Protein AF-A0A6A9S9Q8-F1 (afdb_monomer_lite)

pLDDT: mean 92.55, std 11.89, range [24.5, 98.38]

Structure (mmCIF, N/CA/C/O backbone):
data_AF-A0A6A9S9Q8-F1
#
_entry.id   AF-A0A6A9S9Q8-F1
#
loop_
_atom_site.group_PDB
_atom_site.id
_atom_site.type_symbol
_atom_site.label_atom_id
_atom_site.label_alt_id
_atom_site.label_comp_id
_atom_site.label_asym_id
_atom_site.label_entity_id
_atom_site.label_seq_id
_atom_site.pdbx_PDB_ins_code
_atom_site.Cartn_x
_atom_site.Cartn_y
_atom_site.Cartn_z
_atom_site.occupancy
_atom_site.B_iso_or_equiv
_atom_site.auth_seq_id
_atom_site.auth_comp_id
_atom_site.auth_asym_id
_atom_site.auth_atom_id
_atom_site.pdbx_PDB_model_num
ATOM 1 N N . MET A 1 1 ? 3.268 4.134 -18.776 1.00 86.88 1 MET A N 1
ATOM 2 C CA . MET A 1 1 ? 4.525 4.201 -19.565 1.00 86.88 1 MET A CA 1
ATOM 3 C C . MET A 1 1 ? 4.568 3.066 -20.595 1.00 86.88 1 MET A C 1
ATOM 5 O O . MET A 1 1 ? 3.813 2.110 -20.452 1.00 86.88 1 MET A O 1
ATOM 9 N N . LYS A 1 2 ? 5.384 3.154 -21.661 1.00 87.56 2 LYS A N 1
ATOM 10 C CA . LYS A 1 2 ? 5.613 2.017 -22.590 1.00 87.56 2 LYS A CA 1
ATOM 11 C C . LYS A 1 2 ? 6.768 1.168 -22.059 1.00 87.56 2 LYS A C 1
ATOM 13 O O . LYS A 1 2 ? 7.752 1.762 -21.638 1.00 87.56 2 LYS A O 1
ATOM 18 N N . ILE A 1 3 ? 6.653 -0.164 -22.121 1.00 93.69 3 ILE A N 1
ATOM 19 C CA . ILE A 1 3 ? 7.606 -1.104 -21.508 1.00 93.69 3 ILE A CA 1
ATOM 20 C C . ILE A 1 3 ? 8.021 -2.208 -22.479 1.00 93.69 3 ILE A C 1
ATOM 22 O O . ILE A 1 3 ? 7.200 -2.675 -23.274 1.00 93.69 3 ILE A O 1
ATOM 26 N N . GLU A 1 4 ? 9.281 -2.622 -22.385 1.00 96.44 4 GLU A N 1
ATOM 27 C CA . GLU A 1 4 ? 9.866 -3.770 -23.070 1.00 96.44 4 GLU A CA 1
ATOM 28 C C . GLU A 1 4 ? 10.828 -4.520 -22.131 1.00 96.44 4 GLU A C 1
ATOM 30 O O . GLU A 1 4 ? 11.663 -3.911 -21.465 1.00 96.44 4 GLU A O 1
ATOM 35 N N . ILE A 1 5 ? 10.713 -5.849 -22.067 1.00 96.81 5 ILE A N 1
ATOM 36 C CA . ILE A 1 5 ? 11.628 -6.701 -21.294 1.00 96.81 5 ILE A CA 1
ATOM 37 C C . ILE A 1 5 ? 12.839 -7.016 -22.173 1.00 96.81 5 ILE A C 1
ATOM 39 O O . ILE A 1 5 ? 12.693 -7.577 -23.260 1.00 96.81 5 ILE A O 1
ATOM 43 N N . LEU A 1 6 ? 14.039 -6.670 -21.706 1.00 96.19 6 LEU A N 1
ATOM 44 C CA . LEU A 1 6 ? 15.288 -6.864 -22.451 1.00 96.19 6 LEU A CA 1
ATOM 45 C C . LEU A 1 6 ? 15.910 -8.253 -22.236 1.00 96.19 6 LEU A C 1
ATOM 47 O O . LEU A 1 6 ? 16.736 -8.691 -23.039 1.00 96.19 6 LEU A O 1
ATOM 51 N N . GLY A 1 7 ? 15.523 -8.935 -21.159 1.00 95.50 7 GLY A N 1
ATOM 52 C CA . GLY A 1 7 ? 16.049 -10.229 -20.730 1.00 95.50 7 GLY A CA 1
ATOM 53 C C . GLY A 1 7 ? 16.296 -10.258 -19.223 1.00 95.50 7 GLY A C 1
ATOM 54 O O . GLY A 1 7 ? 16.123 -9.249 -18.543 1.00 95.50 7 GLY A O 1
ATOM 55 N N . HIS A 1 8 ? 16.710 -11.412 -18.713 1.00 97.50 8 HIS A N 1
ATOM 56 C CA . HIS A 1 8 ? 17.050 -11.611 -17.308 1.00 97.50 8 HIS A CA 1
ATOM 57 C C . HIS A 1 8 ? 18.215 -12.601 -17.176 1.00 97.50 8 HIS A C 1
ATOM 59 O O . HIS A 1 8 ? 18.511 -13.351 -18.115 1.00 97.50 8 HIS A O 1
ATOM 65 N N . ASP A 1 9 ? 18.870 -12.599 -16.022 1.00 95.06 9 ASP A N 1
ATOM 66 C CA . ASP A 1 9 ? 19.839 -13.614 -15.608 1.00 95.06 9 ASP A CA 1
ATOM 67 C C . ASP A 1 9 ? 19.491 -14.164 -14.215 1.00 95.06 9 ASP A C 1
ATOM 69 O O . ASP A 1 9 ? 18.332 -14.127 -13.819 1.00 95.06 9 ASP A O 1
ATOM 73 N N . ASP A 1 10 ? 20.452 -14.747 -13.495 1.00 94.19 10 ASP A N 1
ATOM 74 C CA . ASP A 1 10 ? 20.204 -15.310 -12.162 1.00 94.19 10 ASP A CA 1
ATOM 75 C C . ASP A 1 10 ? 20.087 -14.227 -11.068 1.00 94.19 10 ASP A C 1
ATOM 77 O O . ASP A 1 10 ? 19.762 -14.555 -9.929 1.00 94.19 10 ASP A O 1
ATOM 81 N N . GLN A 1 11 ? 20.373 -12.957 -11.375 1.00 93.69 11 GLN A N 1
ATOM 82 C CA . GLN A 1 11 ? 20.421 -11.859 -10.402 1.00 93.69 11 GLN A CA 1
ATOM 83 C C . GLN A 1 11 ? 19.355 -10.792 -10.652 1.00 93.69 11 GLN A C 1
ATOM 85 O O . GLN A 1 11 ? 18.814 -10.256 -9.687 1.00 93.69 11 GLN A O 1
ATOM 90 N N . ALA A 1 12 ? 19.072 -10.472 -11.917 1.00 96.62 12 ALA A N 1
ATOM 91 C CA . ALA A 1 12 ? 18.200 -9.357 -12.256 1.00 96.62 12 ALA A CA 1
ATOM 92 C C . ALA A 1 12 ? 17.476 -9.521 -13.599 1.00 96.62 12 ALA A C 1
ATOM 94 O O . ALA A 1 12 ? 17.870 -10.294 -14.479 1.00 96.62 12 ALA A O 1
ATOM 95 N N . ILE A 1 13 ? 16.447 -8.696 -13.782 1.00 97.94 13 ILE A N 1
ATOM 96 C CA . ILE A 1 13 ? 15.728 -8.486 -15.039 1.00 97.94 13 ILE A CA 1
ATOM 97 C C . ILE A 1 13 ? 15.941 -7.060 -15.551 1.00 97.94 13 ILE A C 1
ATOM 99 O O . ILE A 1 13 ? 15.835 -6.085 -14.809 1.00 97.94 13 ILE A O 1
ATOM 103 N N . GLY A 1 14 ? 16.230 -6.932 -16.847 1.00 98.19 14 GLY A N 1
ATOM 104 C CA . GLY A 1 14 ? 16.361 -5.648 -17.526 1.00 98.19 14 GLY A CA 1
ATOM 105 C C . GLY A 1 14 ? 15.035 -5.190 -18.130 1.00 98.19 14 GLY A C 1
ATOM 106 O O . GLY A 1 14 ? 14.491 -5.850 -19.019 1.00 98.19 14 GLY A O 1
ATOM 107 N N . ILE A 1 15 ? 14.553 -4.027 -17.703 1.00 98.25 15 ILE A N 1
ATOM 108 C CA . ILE A 1 15 ? 13.333 -3.383 -18.192 1.00 98.25 15 ILE A CA 1
ATOM 109 C C . ILE A 1 15 ? 13.697 -2.101 -18.939 1.00 98.25 15 ILE A C 1
ATOM 111 O O . ILE A 1 15 ? 14.319 -1.198 -18.384 1.00 98.25 15 ILE A O 1
ATOM 115 N N . GLU A 1 16 ? 13.287 -1.993 -20.198 1.00 97.94 16 GLU A N 1
ATOM 116 C CA . GLU A 1 16 ? 13.288 -0.733 -20.935 1.00 97.94 16 GLU A CA 1
ATOM 117 C C . GLU A 1 16 ? 11.923 -0.063 -20.814 1.00 97.94 16 GLU A C 1
ATOM 119 O O . GLU A 1 16 ? 10.887 -0.697 -21.027 1.00 97.94 16 GLU A O 1
ATOM 124 N N . LEU A 1 17 ? 11.911 1.234 -20.518 1.00 96.44 17 LEU A N 1
ATOM 125 C CA . LEU A 1 17 ? 10.680 2.010 -20.497 1.00 96.44 17 LEU A CA 1
ATOM 126 C C . LEU A 1 17 ? 10.904 3.479 -20.868 1.00 96.44 17 LEU A C 1
ATOM 128 O O . LEU A 1 17 ? 12.029 3.976 -20.877 1.00 96.44 17 LEU A O 1
ATOM 132 N N . TYR A 1 18 ? 9.812 4.159 -21.212 1.00 95.19 18 TYR A N 1
ATOM 133 C CA . TYR A 1 18 ? 9.815 5.576 -21.578 1.00 95.19 18 TYR A CA 1
ATOM 134 C C . TYR A 1 18 ? 8.980 6.384 -20.594 1.00 95.19 18 TYR A C 1
ATOM 136 O O . TYR A 1 18 ? 7.819 6.033 -20.348 1.00 95.19 18 TYR A O 1
ATOM 144 N N . ASP A 1 19 ? 9.565 7.460 -20.078 1.00 94.31 19 ASP A N 1
ATOM 145 C CA . ASP A 1 19 ? 8.890 8.384 -19.172 1.00 94.31 19 ASP A CA 1
ATOM 146 C C . ASP A 1 19 ? 7.890 9.302 -19.904 1.00 94.31 19 ASP A C 1
ATOM 148 O O . ASP A 1 19 ? 7.675 9.220 -21.119 1.00 94.31 19 ASP A O 1
ATOM 152 N N . GLU A 1 20 ? 7.255 10.201 -19.156 1.00 90.69 20 GLU A N 1
ATOM 153 C CA . GLU A 1 20 ? 6.292 11.172 -19.690 1.00 90.69 20 GLU A CA 1
ATOM 154 C C . GLU A 1 20 ? 6.912 12.238 -20.614 1.00 90.69 20 GLU A C 1
ATOM 156 O O . GLU A 1 20 ? 6.202 12.820 -21.437 1.00 90.69 20 GLU A O 1
ATOM 161 N N . ASN A 1 21 ? 8.228 12.459 -20.537 1.00 92.19 21 ASN A N 1
ATOM 162 C CA . ASN A 1 21 ? 8.980 13.334 -21.441 1.00 92.19 21 ASN A CA 1
ATOM 163 C C . ASN A 1 21 ? 9.528 12.578 -22.659 1.00 92.19 21 ASN A C 1
ATOM 165 O O . ASN A 1 21 ? 10.214 13.164 -23.501 1.00 92.19 21 ASN A O 1
ATOM 169 N N . ASN A 1 22 ? 9.181 11.293 -22.792 1.00 92.50 22 ASN A N 1
ATOM 170 C CA . ASN A 1 22 ? 9.627 10.399 -23.848 1.00 92.50 22 ASN A CA 1
ATOM 171 C C . ASN A 1 22 ? 11.155 10.190 -23.852 1.00 92.50 22 ASN A C 1
ATOM 173 O O . ASN A 1 22 ? 11.744 9.901 -24.901 1.00 92.50 22 ASN A O 1
ATOM 177 N N . HIS A 1 23 ? 11.799 10.314 -22.690 1.00 95.06 23 HIS A N 1
ATOM 178 C CA . HIS A 1 23 ? 13.164 9.851 -22.485 1.00 95.06 23 HIS A CA 1
ATOM 179 C C . HIS A 1 23 ? 13.168 8.354 -22.205 1.00 95.06 23 HIS A C 1
ATOM 181 O O . HIS A 1 23 ? 12.249 7.804 -21.599 1.00 95.06 23 HIS A O 1
ATOM 187 N N . ARG A 1 24 ? 14.202 7.681 -22.705 1.00 96.12 24 ARG A N 1
ATOM 188 C CA . ARG A 1 24 ? 14.373 6.241 -22.559 1.00 96.12 24 ARG A CA 1
ATOM 189 C C . ARG A 1 24 ? 15.148 5.928 -21.286 1.00 96.12 24 ARG A C 1
ATOM 191 O O . ARG A 1 24 ? 16.203 6.513 -21.035 1.00 96.12 24 ARG A O 1
ATOM 198 N N . HIS A 1 25 ? 14.656 4.934 -20.562 1.00 97.12 25 HIS A N 1
ATOM 199 C CA . HIS A 1 25 ? 15.261 4.378 -19.364 1.00 97.12 25 HIS A CA 1
ATOM 200 C C . HIS A 1 25 ? 15.493 2.879 -19.560 1.00 97.12 25 HIS A C 1
ATOM 202 O O . HIS A 1 25 ? 14.679 2.190 -20.175 1.00 97.12 25 HIS A O 1
ATOM 208 N N . ILE A 1 26 ? 16.605 2.377 -19.030 1.00 97.75 26 ILE A N 1
ATOM 209 C CA . ILE A 1 26 ? 16.849 0.949 -18.827 1.00 97.75 26 ILE A CA 1
ATOM 210 C C . ILE A 1 26 ? 17.109 0.743 -17.342 1.00 97.75 26 ILE A C 1
ATOM 212 O O . ILE A 1 26 ? 18.084 1.284 -16.813 1.00 97.75 26 ILE A O 1
ATOM 216 N N . VAL A 1 27 ? 16.263 -0.045 -16.696 1.00 98.00 27 VAL A N 1
ATOM 217 C CA . VAL A 1 27 ? 16.333 -0.341 -15.269 1.00 98.00 27 VAL A CA 1
ATOM 218 C C . VAL A 1 27 ? 16.567 -1.837 -15.093 1.00 98.00 27 VAL A C 1
ATOM 220 O O . VAL A 1 27 ? 15.793 -2.644 -15.599 1.00 98.00 27 VAL A O 1
ATOM 223 N N . ASN A 1 28 ? 17.637 -2.200 -14.393 1.00 98.06 28 ASN A N 1
ATOM 224 C CA . ASN A 1 28 ? 17.880 -3.560 -13.932 1.00 98.06 28 ASN A CA 1
ATOM 225 C C . ASN A 1 28 ? 17.305 -3.697 -12.524 1.00 98.06 28 ASN A C 1
ATOM 227 O O . ASN A 1 28 ? 17.749 -2.987 -11.617 1.00 98.06 28 ASN A O 1
ATOM 231 N N . VAL A 1 29 ? 16.329 -4.586 -12.370 1.00 98.38 29 VAL A N 1
ATOM 232 C CA . VAL A 1 29 ? 15.653 -4.866 -11.102 1.00 98.38 29 VAL A CA 1
ATOM 233 C C . VAL A 1 29 ? 16.122 -6.226 -10.600 1.00 98.38 29 VAL A C 1
ATOM 235 O O . VAL A 1 29 ? 16.004 -7.216 -11.323 1.00 98.38 29 VAL A O 1
ATOM 238 N N . GLU A 1 30 ? 16.676 -6.269 -9.394 1.00 98.00 30 GLU A N 1
ATOM 239 C CA . GLU A 1 30 ? 17.049 -7.512 -8.718 1.00 98.00 30 GLU A CA 1
ATOM 240 C C . GLU A 1 30 ? 15.807 -8.243 -8.191 1.00 98.00 30 GLU A C 1
ATOM 242 O O . GLU A 1 30 ? 14.758 -7.635 -7.967 1.00 98.00 30 GLU A O 1
ATOM 247 N N . TRP A 1 31 ? 15.921 -9.549 -7.939 1.00 96.44 31 TRP A N 1
ATOM 248 C CA . TRP A 1 31 ? 14.796 -10.365 -7.450 1.00 96.44 31 TRP A CA 1
ATOM 249 C C . TRP A 1 31 ? 14.275 -9.973 -6.063 1.00 96.44 31 TRP A C 1
ATOM 251 O O . TRP A 1 31 ? 13.183 -10.388 -5.703 1.00 96.44 31 TRP A O 1
ATOM 261 N N . CYS A 1 32 ? 15.032 -9.168 -5.309 1.00 93.69 32 CYS A N 1
ATOM 262 C CA . CYS A 1 32 ? 14.615 -8.569 -4.037 1.00 93.69 32 CYS A CA 1
ATOM 263 C C . CYS A 1 32 ? 14.060 -7.140 -4.177 1.00 93.69 32 CYS A C 1
ATOM 265 O O . CYS A 1 32 ? 13.916 -6.435 -3.180 1.00 93.69 32 CYS A O 1
ATOM 267 N N . GLY A 1 33 ? 13.850 -6.661 -5.407 1.00 94.50 33 GLY A N 1
ATOM 268 C CA . GLY A 1 33 ? 13.320 -5.326 -5.686 1.00 94.50 33 GLY A CA 1
ATOM 269 C C . GLY A 1 33 ? 14.352 -4.199 -5.719 1.00 94.50 33 GLY A C 1
ATOM 270 O O . GLY A 1 33 ? 14.003 -3.071 -6.078 1.00 94.50 33 GLY A O 1
ATOM 271 N N . ASP A 1 34 ? 15.618 -4.469 -5.394 1.00 96.31 34 ASP A N 1
ATOM 272 C CA . ASP A 1 34 ? 16.685 -3.472 -5.474 1.00 96.31 34 ASP A CA 1
ATOM 273 C C . ASP A 1 34 ? 16.999 -3.093 -6.930 1.00 96.31 34 ASP A C 1
ATOM 275 O O . ASP A 1 34 ? 16.888 -3.894 -7.860 1.00 96.31 34 ASP A O 1
ATOM 279 N N . ILE A 1 35 ? 17.406 -1.839 -7.139 1.00 96.25 35 ILE A N 1
ATOM 280 C CA . ILE A 1 35 ? 17.803 -1.344 -8.460 1.00 96.25 35 ILE A CA 1
ATOM 281 C C . ILE A 1 35 ? 19.319 -1.472 -8.607 1.00 96.25 35 ILE A C 1
ATOM 283 O O . ILE A 1 35 ? 20.073 -0.625 -8.124 1.00 96.25 35 ILE A O 1
ATOM 287 N N . GLU A 1 36 ? 19.769 -2.498 -9.331 1.00 95.38 36 GLU A N 1
ATOM 288 C CA . GLU A 1 36 ? 21.193 -2.707 -9.629 1.00 95.38 36 GLU A CA 1
ATOM 289 C C . GLU A 1 36 ? 21.735 -1.551 -10.488 1.00 95.38 36 GLU A C 1
ATOM 291 O O . GLU A 1 36 ? 22.838 -1.027 -10.285 1.00 95.38 36 GLU A O 1
ATOM 296 N N . LYS A 1 37 ? 20.950 -1.148 -11.495 1.00 94.56 37 LYS A N 1
ATOM 297 C CA . LYS A 1 37 ? 21.364 -0.148 -12.476 1.00 94.56 37 LYS A CA 1
ATOM 298 C C . LYS A 1 37 ? 20.181 0.579 -13.090 1.00 94.56 37 LYS A C 1
ATOM 300 O O . LYS A 1 37 ? 19.274 -0.041 -13.626 1.00 94.56 37 LYS A O 1
ATOM 305 N N . HIS A 1 38 ? 20.282 1.902 -13.154 1.00 95.38 38 HIS A N 1
ATOM 306 C CA . HIS A 1 38 ? 19.358 2.764 -13.885 1.00 95.38 38 HIS A CA 1
ATOM 307 C C . HIS A 1 38 ? 20.143 3.573 -14.928 1.00 95.38 38 HIS A C 1
ATOM 309 O O . HIS A 1 38 ? 20.957 4.435 -14.597 1.00 95.38 38 HIS A O 1
ATOM 315 N N . THR A 1 39 ? 19.946 3.254 -16.208 1.00 94.94 39 THR A N 1
ATOM 316 C CA . THR A 1 39 ? 20.586 3.925 -17.349 1.00 94.94 39 THR A CA 1
ATOM 317 C C . THR A 1 39 ? 19.576 4.801 -18.073 1.00 94.94 39 THR A C 1
ATOM 319 O O . THR A 1 39 ? 18.459 4.367 -18.330 1.00 94.94 39 THR A O 1
ATOM 322 N N . ILE A 1 40 ? 19.999 5.999 -18.456 1.00 93.69 40 ILE A N 1
ATOM 323 C CA . ILE A 1 40 ? 19.199 6.976 -19.198 1.00 93.69 40 ILE A CA 1
ATOM 324 C C . ILE A 1 40 ? 19.961 7.434 -20.440 1.00 93.69 40 ILE A C 1
ATOM 326 O O . ILE A 1 40 ? 21.190 7.321 -20.492 1.00 93.69 40 ILE A O 1
ATOM 330 N N . ASP A 1 41 ? 19.250 7.958 -21.435 1.00 89.81 41 ASP A N 1
ATOM 331 C CA . ASP A 1 41 ? 19.889 8.545 -22.616 1.00 89.81 41 ASP A CA 1
ATOM 332 C C . ASP A 1 41 ? 20.770 9.753 -22.238 1.00 89.81 41 ASP A C 1
ATOM 334 O O . ASP A 1 41 ? 20.474 10.510 -21.307 1.00 89.81 41 ASP A O 1
ATOM 338 N N . GLU A 1 42 ? 21.865 9.966 -22.972 1.00 86.25 42 GLU A N 1
ATOM 339 C CA . GLU A 1 42 ? 22.791 11.067 -22.694 1.00 86.25 42 GLU A CA 1
ATOM 340 C C . GLU A 1 42 ? 22.092 12.435 -22.754 1.00 86.25 42 GLU A C 1
ATOM 342 O O . GLU A 1 42 ? 21.409 12.762 -23.723 1.00 86.25 42 GLU A O 1
ATOM 347 N N . ASN A 1 43 ? 22.355 13.279 -21.752 1.00 84.31 43 ASN A N 1
ATOM 348 C CA . ASN A 1 43 ? 21.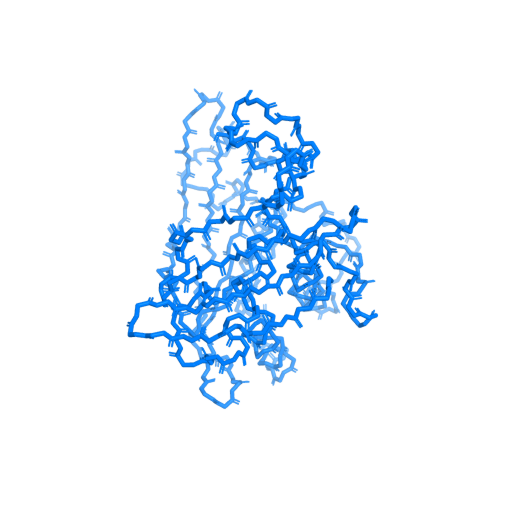787 14.626 -21.609 1.00 84.31 43 ASN A CA 1
ATOM 349 C C . ASN A 1 43 ? 20.260 14.680 -21.395 1.00 84.31 43 ASN A C 1
ATOM 351 O O . ASN A 1 43 ? 19.689 15.757 -21.558 1.00 84.31 43 ASN A O 1
ATOM 355 N N . SER A 1 44 ? 19.609 13.569 -21.026 1.00 91.31 44 SER A N 1
ATOM 356 C CA . SER A 1 44 ? 18.193 13.573 -20.617 1.00 91.31 44 SER A CA 1
ATOM 357 C C . SER A 1 44 ? 18.012 14.169 -19.217 1.00 91.31 44 SER A C 1
ATOM 359 O O . SER A 1 44 ? 17.304 15.158 -19.061 1.00 91.31 44 SER A O 1
ATOM 361 N N . TYR A 1 45 ? 18.724 13.626 -18.224 1.00 92.81 45 TYR A N 1
ATOM 362 C CA . TYR A 1 45 ? 18.675 14.067 -16.829 1.00 92.81 45 TYR A CA 1
ATOM 363 C C . TYR A 1 45 ? 20.056 14.069 -16.161 1.00 92.81 45 TYR A C 1
ATOM 365 O O . TYR A 1 45 ? 20.960 13.343 -16.592 1.00 92.81 45 TYR A O 1
ATOM 373 N N . PRO A 1 46 ? 20.240 14.837 -15.071 1.00 92.44 46 PRO A N 1
ATOM 374 C CA . PRO A 1 46 ? 21.430 14.736 -14.235 1.00 92.44 46 PRO A CA 1
ATOM 375 C C . PRO A 1 46 ? 21.612 13.326 -13.651 1.00 92.44 46 PRO A C 1
ATOM 377 O O . PRO A 1 46 ? 20.674 12.705 -13.142 1.00 92.44 46 PRO A O 1
ATOM 380 N N . TYR A 1 47 ? 22.847 12.816 -13.684 1.00 86.94 47 TYR A N 1
ATOM 381 C CA . TYR A 1 47 ? 23.171 11.495 -13.132 1.00 86.94 47 TYR A CA 1
ATOM 382 C C . TYR A 1 47 ? 23.122 11.467 -11.606 1.00 86.94 47 TYR A C 1
ATOM 384 O O . TYR A 1 47 ? 22.715 10.465 -11.023 1.00 86.94 47 TYR A O 1
ATOM 392 N N . LYS A 1 48 ? 23.559 12.548 -10.955 1.00 87.94 48 LYS A N 1
ATOM 393 C CA . LYS A 1 48 ? 23.554 12.645 -9.497 1.00 87.94 48 LYS A CA 1
ATOM 394 C C . LYS A 1 48 ? 22.217 13.163 -9.009 1.00 87.94 48 LYS A C 1
ATOM 396 O O . LYS A 1 48 ? 21.714 14.151 -9.538 1.00 87.94 48 LYS A O 1
ATOM 401 N N . ARG A 1 49 ? 21.689 12.537 -7.959 1.00 87.62 49 ARG A N 1
ATOM 402 C CA . ARG A 1 49 ? 20.415 12.923 -7.346 1.00 87.62 49 ARG A CA 1
ATOM 403 C C . ARG A 1 49 ? 20.418 14.377 -6.874 1.00 87.62 49 ARG A C 1
ATOM 405 O O . ARG A 1 49 ? 19.430 15.065 -7.066 1.00 87.62 49 ARG A O 1
ATOM 412 N N . GLU A 1 50 ? 21.529 14.866 -6.330 1.00 92.19 50 GLU A N 1
ATOM 413 C CA . GLU A 1 50 ? 21.643 16.234 -5.797 1.00 92.19 50 GLU A CA 1
ATOM 414 C C . GLU A 1 50 ? 21.656 17.310 -6.893 1.00 92.19 50 GLU A C 1
ATOM 416 O O . GLU A 1 50 ? 21.528 18.498 -6.605 1.00 92.19 50 GLU A O 1
ATOM 421 N N . GLU A 1 51 ? 21.858 16.903 -8.148 1.00 92.94 51 GLU A N 1
ATOM 422 C CA . GLU A 1 51 ? 21.840 17.785 -9.314 1.00 92.94 51 GLU A CA 1
ATOM 423 C C . GLU A 1 51 ? 20.457 17.801 -9.996 1.00 92.94 51 GLU A C 1
ATOM 425 O O . GLU A 1 51 ? 20.248 18.613 -10.895 1.00 92.94 51 GLU A O 1
ATOM 430 N N . ARG A 1 52 ? 19.521 16.936 -9.568 1.00 91.25 52 ARG A N 1
ATOM 431 C CA . ARG A 1 52 ? 18.145 16.859 -10.079 1.00 91.25 52 ARG A CA 1
ATOM 432 C C . ARG A 1 52 ? 17.231 17.826 -9.335 1.00 91.25 52 ARG A C 1
ATOM 434 O O . ARG A 1 52 ? 17.326 17.994 -8.121 1.00 91.25 52 ARG A O 1
ATOM 441 N N . SER A 1 53 ? 16.303 18.424 -10.066 1.00 94.00 53 SER A N 1
ATOM 442 C CA . SER A 1 53 ? 15.119 19.063 -9.498 1.00 94.00 53 SER A CA 1
ATOM 443 C C . SER A 1 53 ? 14.172 18.029 -8.880 1.00 94.00 53 SER A C 1
ATOM 445 O O . SER A 1 53 ? 14.255 16.834 -9.166 1.00 94.00 53 SER A O 1
ATOM 447 N N . GLU A 1 54 ? 13.237 18.498 -8.052 1.00 91.56 54 GLU A N 1
ATOM 448 C CA . GLU A 1 54 ? 12.191 17.656 -7.456 1.00 91.56 54 GLU A CA 1
ATOM 449 C C . GLU A 1 54 ? 11.387 16.905 -8.522 1.00 91.56 54 GLU A C 1
ATOM 451 O O . GLU A 1 54 ? 11.119 15.717 -8.374 1.00 91.56 54 GLU A O 1
ATOM 456 N N . GLU A 1 55 ? 11.073 17.574 -9.631 1.00 91.38 55 GLU A N 1
ATOM 457 C CA . GLU A 1 55 ? 10.327 16.981 -10.738 1.00 91.38 55 GLU A CA 1
ATOM 458 C C . GLU A 1 55 ? 11.119 15.878 -11.448 1.00 91.38 55 GLU A C 1
ATOM 460 O O . GLU A 1 55 ? 10.606 14.792 -11.703 1.00 91.38 55 GLU A O 1
ATOM 465 N N . GLU A 1 56 ? 12.401 16.120 -11.725 1.00 92.94 56 GLU A N 1
ATOM 466 C CA . GLU A 1 56 ? 13.268 15.106 -12.329 1.00 92.94 56 GLU A CA 1
ATOM 467 C C . GLU A 1 56 ? 13.446 13.908 -11.392 1.00 92.94 56 GLU A C 1
ATOM 469 O O . GLU A 1 56 ? 13.461 12.765 -11.843 1.00 92.94 56 GLU A O 1
ATOM 474 N N . GLN A 1 57 ? 13.543 14.143 -10.081 1.00 93.19 57 GLN A N 1
ATOM 475 C CA . GLN A 1 57 ? 13.615 13.057 -9.111 1.00 93.19 57 GLN A CA 1
ATOM 476 C C . GLN A 1 57 ? 12.289 12.292 -9.000 1.00 93.19 57 GLN A C 1
ATOM 478 O O . GLN A 1 57 ? 12.324 11.066 -8.901 1.00 93.19 57 GLN A O 1
ATOM 483 N N . ARG A 1 58 ? 11.138 12.973 -9.071 1.00 93.19 58 ARG A N 1
ATOM 484 C CA . ARG A 1 58 ? 9.817 12.330 -9.127 1.00 93.19 58 ARG A CA 1
ATOM 485 C C . ARG A 1 58 ? 9.729 11.379 -10.317 1.00 93.19 58 ARG A C 1
ATOM 487 O O . ARG A 1 58 ? 9.330 10.233 -10.135 1.00 93.19 58 ARG A O 1
ATOM 494 N N . ILE A 1 59 ? 10.137 11.829 -11.504 1.00 93.31 59 ILE A N 1
ATOM 495 C CA . ILE A 1 59 ? 10.144 11.002 -12.719 1.00 93.31 59 ILE A CA 1
ATOM 496 C C . ILE A 1 59 ? 11.040 9.773 -12.530 1.00 93.31 59 ILE A C 1
ATOM 498 O O . ILE A 1 59 ? 10.602 8.660 -12.804 1.00 93.31 59 ILE A O 1
ATOM 502 N N . MET A 1 60 ? 12.261 9.946 -12.008 1.00 93.44 60 MET A N 1
ATOM 503 C CA . MET A 1 60 ? 13.180 8.824 -11.758 1.00 93.44 60 MET A CA 1
ATOM 504 C C . MET A 1 60 ? 12.575 7.774 -10.826 1.00 93.44 60 MET A C 1
ATOM 506 O O . MET A 1 60 ? 12.650 6.585 -11.124 1.00 93.44 60 MET A O 1
ATOM 510 N N . SER A 1 61 ? 11.943 8.213 -9.736 1.00 93.25 61 SER A N 1
ATOM 511 C CA . SER A 1 61 ? 11.262 7.313 -8.806 1.00 93.25 61 SER A CA 1
ATOM 512 C C . SER A 1 61 ? 10.092 6.589 -9.478 1.00 93.25 61 SER A C 1
ATOM 514 O O . SER A 1 61 ? 10.006 5.373 -9.386 1.00 93.25 61 SER A O 1
ATOM 516 N N . GLN A 1 62 ? 9.244 7.290 -10.237 1.00 95.06 62 GLN A N 1
ATOM 517 C CA . GLN A 1 62 ? 8.134 6.655 -10.963 1.00 95.06 62 GLN A CA 1
ATOM 518 C C . GLN A 1 62 ? 8.609 5.598 -11.966 1.00 95.06 62 GLN A C 1
ATOM 520 O O . GLN A 1 62 ? 7.997 4.539 -12.089 1.00 95.06 62 GLN A O 1
ATOM 525 N N . VAL A 1 63 ? 9.708 5.877 -12.670 1.00 96.25 63 VAL A N 1
ATOM 526 C CA . VAL A 1 63 ? 10.341 4.943 -13.605 1.00 96.25 63 VAL A CA 1
ATOM 527 C C . VAL A 1 63 ? 10.815 3.674 -12.894 1.00 96.25 63 VAL A C 1
ATOM 529 O O . VAL A 1 63 ? 10.545 2.574 -13.376 1.00 96.25 63 VAL A O 1
ATOM 532 N N . GLU A 1 64 ? 11.501 3.813 -11.759 1.00 96.56 64 GLU A N 1
ATOM 533 C CA . GLU A 1 64 ? 11.996 2.676 -10.974 1.00 96.56 64 GLU A CA 1
ATOM 534 C C . GLU A 1 64 ? 10.839 1.826 -10.443 1.00 96.56 64 GLU A C 1
ATOM 536 O O . GLU A 1 64 ? 10.822 0.614 -10.650 1.00 96.56 64 GLU A O 1
ATOM 541 N N . GLU A 1 65 ? 9.821 2.451 -9.855 1.00 95.94 65 GLU A N 1
ATOM 542 C CA . GLU A 1 65 ? 8.650 1.747 -9.321 1.00 95.94 65 GLU A CA 1
ATOM 543 C C . GLU A 1 65 ? 7.846 1.055 -10.424 1.00 95.94 65 GLU A C 1
ATOM 545 O O . GLU A 1 65 ? 7.419 -0.095 -10.284 1.00 95.94 65 GLU A O 1
ATOM 550 N N . ARG A 1 66 ? 7.715 1.696 -11.592 1.00 96.69 66 ARG A N 1
ATOM 551 C CA . ARG A 1 66 ? 7.063 1.066 -12.739 1.00 96.69 66 ARG A CA 1
ATOM 552 C C . ARG A 1 66 ? 7.853 -0.126 -13.278 1.00 96.69 66 ARG A C 1
ATOM 554 O O . ARG A 1 66 ? 7.228 -1.091 -13.734 1.00 96.69 66 ARG A O 1
ATOM 561 N N . ALA A 1 67 ? 9.186 -0.064 -13.249 1.00 97.88 67 ALA A N 1
ATOM 562 C CA . ALA A 1 67 ? 10.057 -1.170 -13.638 1.00 97.88 67 ALA A CA 1
ATOM 563 C C . ALA A 1 67 ? 9.929 -2.352 -12.671 1.00 97.88 67 ALA A C 1
ATOM 565 O O . ALA A 1 67 ? 9.740 -3.474 -13.137 1.00 97.88 67 ALA A O 1
ATOM 566 N N . LYS A 1 68 ? 9.937 -2.105 -11.352 1.00 97.94 68 LYS A N 1
ATOM 567 C CA . LYS A 1 68 ? 9.703 -3.146 -10.335 1.00 97.94 68 LYS A CA 1
ATOM 568 C C . LYS A 1 68 ? 8.355 -3.829 -10.532 1.00 97.94 68 LYS A C 1
ATOM 570 O O . LYS A 1 68 ? 8.285 -5.052 -10.578 1.00 97.94 68 LYS A O 1
ATOM 575 N N . TYR A 1 69 ? 7.297 -3.050 -10.762 1.00 97.06 69 TYR A N 1
ATOM 576 C CA . TYR A 1 69 ? 5.983 -3.621 -11.044 1.00 97.06 69 TYR A CA 1
ATOM 577 C C . TYR A 1 69 ? 5.968 -4.464 -12.328 1.00 97.06 69 TYR A C 1
ATOM 579 O O . TYR A 1 69 ? 5.387 -5.544 -12.345 1.00 97.06 69 TYR A O 1
ATOM 587 N N . ALA A 1 70 ? 6.636 -4.024 -13.404 1.00 97.06 70 ALA A N 1
ATOM 588 C CA . ALA A 1 70 ? 6.760 -4.832 -14.623 1.00 97.06 70 ALA A CA 1
ATOM 589 C C . ALA 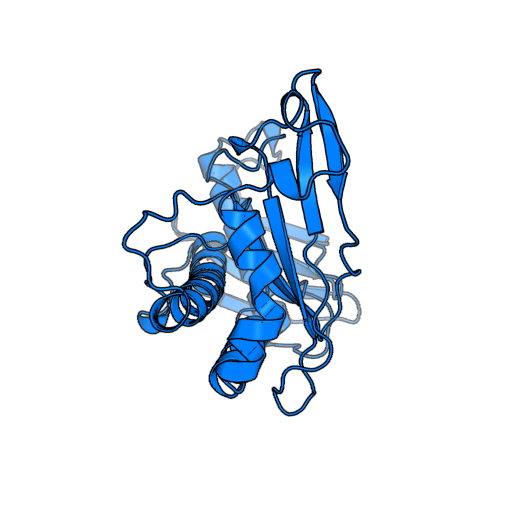A 1 70 ? 7.517 -6.146 -14.378 1.00 97.06 70 ALA A C 1
ATOM 591 O O . ALA A 1 70 ? 7.121 -7.184 -14.901 1.00 97.06 70 ALA A O 1
ATOM 592 N N . ALA A 1 71 ? 8.587 -6.093 -13.584 1.00 97.56 71 ALA A N 1
ATOM 593 C CA . ALA A 1 71 ? 9.378 -7.255 -13.211 1.00 97.56 71 ALA A CA 1
ATOM 594 C C . ALA A 1 71 ? 8.544 -8.268 -12.406 1.00 97.56 71 ALA A C 1
ATOM 596 O O . ALA A 1 71 ? 8.500 -9.436 -12.780 1.00 97.56 71 ALA A O 1
ATOM 597 N N . GLN A 1 72 ? 7.796 -7.809 -11.395 1.00 96.62 72 GLN A N 1
ATOM 598 C CA . GLN A 1 72 ? 6.877 -8.651 -10.617 1.00 96.62 72 GLN A CA 1
ATOM 599 C C . GLN A 1 72 ? 5.771 -9.276 -11.480 1.00 96.62 72 GLN A C 1
ATOM 601 O O . GLN A 1 72 ? 5.369 -10.412 -11.251 1.00 96.62 72 GLN A O 1
ATOM 606 N N . GLN A 1 73 ? 5.261 -8.553 -12.484 1.00 95.25 73 GLN A N 1
ATOM 607 C CA . GLN A 1 73 ? 4.250 -9.090 -13.402 1.00 95.25 73 GLN A CA 1
ATOM 608 C C . GLN A 1 73 ? 4.789 -10.222 -14.285 1.00 95.25 73 GLN A C 1
ATOM 610 O O . GLN A 1 73 ? 4.033 -11.133 -14.626 1.00 95.25 73 GLN A O 1
ATOM 615 N N . GLU A 1 74 ? 6.061 -10.150 -14.678 1.00 96.56 74 GLU A N 1
ATOM 616 C CA . GLU A 1 74 ? 6.712 -11.197 -15.470 1.00 96.56 74 GLU A CA 1
ATOM 617 C C . GLU A 1 74 ? 7.110 -12.399 -14.598 1.00 96.56 74 GLU A C 1
ATOM 619 O O . GLU A 1 74 ? 6.944 -13.540 -15.029 1.00 96.56 74 GLU A O 1
ATOM 624 N N . PHE A 1 75 ? 7.574 -12.142 -13.370 1.00 95.56 75 PHE A N 1
ATOM 625 C CA . PHE A 1 75 ? 8.042 -13.139 -12.402 1.00 95.56 75 PHE A CA 1
ATOM 626 C C . PHE A 1 75 ? 7.247 -13.048 -11.087 1.00 95.56 75 PHE A C 1
ATOM 628 O O . PHE A 1 75 ? 7.745 -12.525 -10.090 1.00 95.56 75 PHE A O 1
ATOM 635 N N . PRO A 1 76 ? 5.989 -13.525 -11.066 1.00 92.88 76 PRO A N 1
ATOM 636 C CA . PRO A 1 76 ? 5.093 -13.388 -9.915 1.00 92.88 76 PRO A CA 1
ATOM 637 C C . PRO A 1 76 ? 5.523 -14.181 -8.672 1.00 92.88 76 PRO A C 1
ATOM 639 O O . PRO A 1 76 ? 4.972 -13.959 -7.599 1.00 92.88 76 PRO A O 1
ATOM 642 N N . GLU A 1 77 ? 6.444 -15.132 -8.808 1.00 90.69 77 GLU A N 1
ATOM 643 C CA . GLU A 1 77 ? 6.993 -15.934 -7.713 1.00 90.69 77 GLU A CA 1
ATOM 644 C C . GLU A 1 77 ? 8.169 -15.285 -6.972 1.00 90.69 77 GLU A C 1
ATOM 646 O O . GLU A 1 77 ? 8.532 -15.772 -5.901 1.00 90.69 77 GLU A O 1
ATOM 651 N N . GLU A 1 78 ? 8.770 -14.241 -7.543 1.00 93.94 78 GLU A N 1
ATOM 652 C CA . GLU A 1 78 ? 9.909 -13.538 -6.949 1.00 93.94 78 GLU A CA 1
ATOM 653 C C . GLU A 1 78 ? 9.431 -12.424 -6.007 1.00 93.94 78 GLU A C 1
ATOM 655 O O . GLU A 1 78 ? 8.358 -11.850 -6.197 1.00 93.94 78 GLU A O 1
ATOM 660 N N . ASP A 1 79 ? 10.241 -12.103 -4.998 1.00 91.38 79 ASP A N 1
ATOM 661 C CA . ASP A 1 79 ? 9.937 -11.120 -3.945 1.00 91.38 79 ASP A CA 1
ATOM 6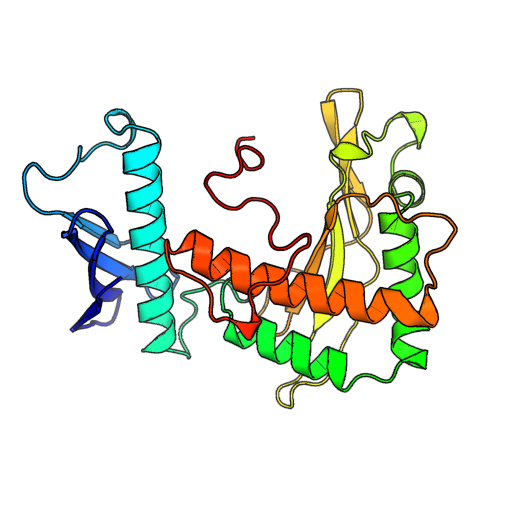62 C C . ASP A 1 79 ? 10.430 -9.716 -4.345 1.00 91.38 79 ASP A C 1
ATOM 664 O O . ASP A 1 79 ? 11.302 -9.118 -3.710 1.00 91.38 79 ASP A O 1
ATOM 668 N N . ILE A 1 80 ? 9.928 -9.223 -5.483 1.00 95.62 80 ILE A N 1
ATOM 669 C CA . ILE A 1 80 ? 10.354 -7.942 -6.072 1.00 95.62 80 ILE A CA 1
ATOM 670 C C . ILE A 1 80 ? 9.597 -6.776 -5.430 1.00 95.62 80 ILE A C 1
ATOM 672 O O . ILE A 1 80 ? 10.173 -5.718 -5.170 1.00 95.62 80 ILE A O 1
ATOM 676 N N . LEU A 1 81 ? 8.290 -6.937 -5.226 1.00 95.00 81 LEU A N 1
ATOM 677 C CA . LEU A 1 81 ? 7.441 -5.959 -4.563 1.00 95.00 81 LEU A CA 1
ATOM 678 C C . LEU A 1 81 ? 7.063 -6.457 -3.178 1.00 95.00 81 LEU A C 1
ATOM 680 O O . LEU A 1 81 ? 6.504 -7.539 -3.031 1.00 95.00 81 LEU A O 1
ATOM 684 N N . GLU A 1 82 ? 7.229 -5.588 -2.183 1.00 92.81 82 GLU A N 1
ATOM 685 C CA . GLU A 1 82 ? 6.573 -5.796 -0.897 1.00 92.81 82 GLU A CA 1
ATOM 686 C C . GLU A 1 82 ? 5.053 -5.968 -1.132 1.00 92.81 82 GLU A C 1
ATOM 688 O O . GLU A 1 82 ? 4.469 -5.203 -1.909 1.00 92.81 82 GLU A O 1
ATOM 693 N N . PRO A 1 83 ? 4.370 -6.906 -0.448 1.00 92.56 83 PRO A N 1
ATOM 694 C CA . PRO A 1 83 ? 2.994 -7.292 -0.770 1.00 92.56 83 PRO A CA 1
ATOM 695 C C . PRO A 1 83 ? 2.002 -6.126 -0.846 1.00 92.56 83 PRO A C 1
ATOM 697 O O . PRO A 1 83 ? 1.140 -6.076 -1.721 1.00 92.56 83 PRO A O 1
ATOM 700 N N . MET A 1 84 ? 2.125 -5.131 0.037 1.00 94.75 84 MET A N 1
ATOM 701 C CA . MET A 1 84 ? 1.234 -3.968 0.014 1.00 94.75 84 MET A CA 1
ATOM 702 C C . MET A 1 84 ? 1.521 -3.000 -1.144 1.00 94.75 84 MET A C 1
ATOM 704 O O . MET A 1 84 ? 0.749 -2.066 -1.325 1.00 94.75 84 MET A O 1
ATOM 708 N N . TRP A 1 85 ? 2.574 -3.183 -1.935 1.00 94.62 85 TRP A N 1
ATOM 709 C CA . TRP A 1 85 ? 2.834 -2.450 -3.179 1.00 94.62 85 TRP A CA 1
ATOM 710 C C . TRP A 1 85 ? 2.431 -3.230 -4.434 1.00 94.62 85 TRP A C 1
ATOM 712 O O . TRP A 1 85 ? 2.471 -2.665 -5.525 1.00 94.62 85 TRP A O 1
ATOM 722 N N . ASP A 1 86 ? 1.949 -4.468 -4.287 1.00 95.44 86 ASP A N 1
ATOM 723 C CA . ASP A 1 86 ? 1.309 -5.222 -5.361 1.00 95.44 86 ASP A CA 1
ATOM 724 C C . ASP A 1 86 ? -0.222 -4.997 -5.369 1.00 95.44 86 ASP A C 1
ATOM 726 O O . ASP A 1 86 ? -0.941 -5.415 -4.450 1.00 95.44 86 ASP A O 1
ATOM 730 N N . PRO A 1 87 ? -0.779 -4.370 -6.426 1.00 96.44 87 PRO A N 1
ATOM 731 C CA . PRO A 1 87 ? -2.217 -4.250 -6.607 1.00 96.44 87 PRO A CA 1
ATOM 732 C C . PRO A 1 87 ? -2.979 -5.578 -6.558 1.00 96.44 87 PRO A C 1
ATOM 734 O O . PRO A 1 87 ? -4.139 -5.578 -6.144 1.00 96.44 87 PRO A O 1
ATOM 737 N N . GLU A 1 88 ? -2.396 -6.690 -7.015 1.00 95.19 88 GLU A N 1
ATOM 738 C CA . GLU A 1 88 ? -3.086 -7.983 -7.035 1.00 95.19 88 GLU A CA 1
ATOM 739 C C . GLU A 1 88 ? -3.220 -8.569 -5.627 1.00 95.19 88 GLU A C 1
ATOM 741 O O . GLU A 1 88 ? -4.307 -9.014 -5.247 1.00 95.19 88 GLU A O 1
ATOM 746 N N . HIS A 1 89 ? -2.181 -8.459 -4.799 1.00 96.12 89 HIS A N 1
ATOM 747 C CA . HIS A 1 89 ? -2.268 -8.788 -3.377 1.00 96.12 89 HIS A CA 1
ATOM 748 C C . HIS A 1 89 ? -3.360 -7.988 -2.649 1.00 96.12 89 HIS A C 1
ATOM 750 O O . HIS A 1 89 ? -4.226 -8.568 -1.985 1.00 96.12 89 HIS A O 1
ATOM 756 N N . ILE A 1 90 ? -3.420 -6.664 -2.848 1.00 97.81 90 ILE A N 1
ATOM 757 C CA . ILE A 1 90 ? -4.483 -5.838 -2.243 1.00 97.81 90 ILE A CA 1
ATOM 758 C C . ILE A 1 90 ? -5.869 -6.252 -2.759 1.00 97.81 90 ILE A C 1
ATOM 760 O O . ILE A 1 90 ? -6.827 -6.301 -1.978 1.00 97.81 90 ILE A O 1
ATOM 764 N N . LYS A 1 91 ? -6.009 -6.593 -4.049 1.00 97.56 91 LYS A N 1
ATOM 765 C CA . LYS A 1 91 ? -7.278 -7.104 -4.599 1.00 97.56 91 LYS A CA 1
ATOM 766 C C . LYS A 1 91 ? -7.732 -8.375 -3.894 1.00 97.56 91 LYS A C 1
ATOM 768 O O . LYS A 1 91 ? -8.910 -8.458 -3.545 1.00 97.56 91 LYS A O 1
ATOM 773 N N . ARG A 1 92 ? -6.828 -9.317 -3.611 1.00 97.56 92 ARG A N 1
ATOM 774 C CA . ARG A 1 92 ? -7.157 -10.518 -2.823 1.00 97.56 92 ARG A CA 1
ATOM 775 C C . ARG A 1 92 ? -7.679 -10.148 -1.431 1.00 97.56 92 ARG A C 1
ATOM 777 O O . ARG A 1 92 ? -8.673 -10.719 -0.981 1.00 97.56 92 ARG A O 1
ATOM 784 N N . GLY A 1 93 ? -7.083 -9.143 -0.785 1.00 98.12 93 GLY A N 1
ATOM 785 C CA . GLY A 1 93 ? -7.582 -8.566 0.470 1.00 98.12 93 GLY A CA 1
ATOM 786 C C . GLY A 1 93 ? -8.989 -7.972 0.358 1.00 98.12 93 GLY A C 1
ATOM 787 O O . GLY A 1 93 ? -9.852 -8.237 1.197 1.00 98.12 93 GLY A O 1
ATOM 788 N N . ILE A 1 94 ? -9.256 -7.2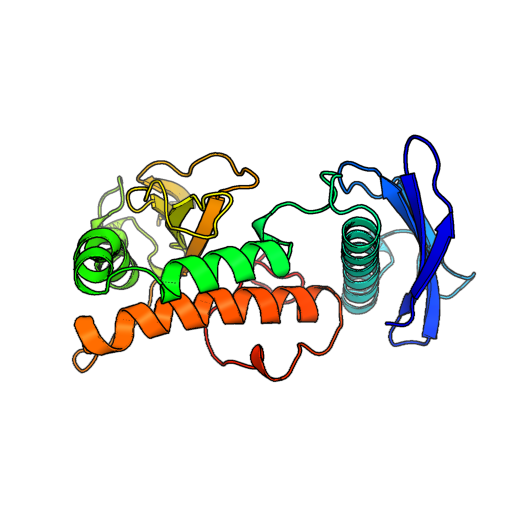15 -0.709 1.00 98.31 94 ILE A N 1
ATOM 789 C CA . ILE A 1 94 ? -10.577 -6.641 -1.003 1.00 98.31 94 ILE A CA 1
ATOM 790 C C . ILE A 1 94 ? -11.620 -7.744 -1.224 1.00 98.31 94 ILE A C 1
ATOM 792 O O . ILE A 1 94 ? -12.740 -7.640 -0.719 1.00 98.31 94 ILE A O 1
ATOM 796 N N . GLU A 1 95 ? -11.287 -8.794 -1.975 1.00 97.94 95 GLU A N 1
ATOM 797 C CA . GLU A 1 95 ? -12.173 -9.941 -2.201 1.00 97.94 95 GLU A CA 1
ATOM 798 C C . GLU A 1 95 ? -12.493 -10.675 -0.899 1.00 97.94 95 GLU A C 1
ATOM 800 O O . GLU A 1 95 ? -13.667 -10.931 -0.612 1.00 97.94 95 GLU A O 1
ATOM 805 N N . ALA A 1 96 ? -11.470 -10.932 -0.080 1.00 98.06 96 ALA A N 1
ATOM 806 C CA . ALA A 1 96 ? -11.627 -11.551 1.228 1.00 98.06 96 ALA A CA 1
ATOM 807 C C . ALA A 1 96 ? -12.557 -10.729 2.129 1.00 98.06 96 ALA A C 1
ATOM 809 O O . ALA A 1 96 ? -13.484 -11.278 2.728 1.00 98.06 96 ALA A O 1
ATOM 810 N N . LEU A 1 97 ? -12.374 -9.405 2.165 1.00 97.44 97 LEU A N 1
ATOM 811 C CA . LEU A 1 97 ? -13.189 -8.502 2.974 1.00 97.44 97 LEU A CA 1
ATOM 812 C C . LEU A 1 97 ? -14.632 -8.374 2.463 1.00 97.44 97 LEU A C 1
ATOM 814 O O . LEU A 1 97 ? -15.559 -8.257 3.265 1.00 97.44 97 LEU A O 1
ATOM 818 N N . LYS A 1 98 ? -14.853 -8.437 1.143 1.00 97.12 98 LYS A N 1
ATOM 819 C CA . LYS A 1 98 ? -16.200 -8.476 0.540 1.00 97.12 98 LYS A CA 1
ATOM 820 C C . LYS A 1 98 ? -16.946 -9.774 0.853 1.00 97.12 98 LYS A C 1
ATOM 822 O O . LYS A 1 98 ? -18.168 -9.752 0.970 1.00 97.12 98 LYS A O 1
ATOM 827 N N . ALA A 1 99 ? -16.231 -10.894 0.943 1.00 96.81 99 ALA A N 1
ATOM 828 C CA . ALA A 1 99 ? -16.807 -12.199 1.260 1.00 96.81 99 ALA A CA 1
ATOM 829 C C . ALA A 1 99 ? -16.997 -12.430 2.772 1.00 96.81 99 ALA A C 1
ATOM 831 O O . ALA A 1 99 ? -17.671 -13.387 3.167 1.00 96.81 99 ALA A O 1
ATOM 832 N N . TYR A 1 100 ? -16.405 -11.578 3.613 1.00 97.25 100 TYR A N 1
ATOM 833 C CA . TYR A 1 100 ? -16.463 -11.696 5.064 1.00 97.25 100 TYR A CA 1
ATOM 834 C C . TYR A 1 100 ? -17.860 -11.369 5.610 1.00 97.25 100 TYR A C 1
ATOM 836 O O . TYR A 1 100 ? -18.567 -10.507 5.087 1.00 97.25 100 TYR A O 1
ATOM 844 N N . GLN A 1 101 ? -18.291 -12.080 6.656 1.00 97.19 101 GLN A N 1
ATOM 845 C CA . GLN A 1 101 ? -19.604 -11.849 7.263 1.00 97.19 101 GLN A CA 1
ATOM 846 C C . GLN A 1 101 ? -19.625 -10.487 7.966 1.00 97.19 101 GLN A C 1
ATOM 848 O O . GLN A 1 101 ? -18.744 -10.195 8.772 1.00 97.19 101 GLN A O 1
ATOM 853 N N . LEU A 1 102 ? -20.644 -9.666 7.690 1.00 97.00 102 LEU A N 1
ATOM 854 C CA . LEU A 1 102 ? -20.720 -8.298 8.220 1.00 97.00 102 LEU A CA 1
ATOM 855 C C . LEU A 1 102 ? -20.794 -8.256 9.751 1.00 97.00 102 LEU A C 1
ATOM 857 O O . LEU A 1 102 ? -20.120 -7.434 10.358 1.00 97.00 102 LEU A O 1
ATOM 861 N N . ASP A 1 103 ? -21.530 -9.173 10.383 1.00 97.62 103 ASP A N 1
ATOM 862 C CA . ASP A 1 103 ? -21.603 -9.247 11.851 1.00 97.62 103 ASP A CA 1
ATOM 863 C C . ASP A 1 103 ? -20.231 -9.532 12.483 1.00 97.62 103 ASP A C 1
ATOM 865 O O . ASP A 1 103 ? -19.898 -8.992 13.541 1.00 97.62 103 ASP A O 1
ATOM 869 N N . ASP A 1 104 ? -19.415 -10.365 11.830 1.00 97.62 104 ASP A N 1
ATOM 870 C CA . ASP A 1 104 ? -18.048 -10.630 12.272 1.00 97.62 104 ASP A CA 1
ATOM 871 C C . ASP A 1 104 ? -17.154 -9.419 12.002 1.00 97.62 104 ASP A C 1
ATOM 873 O O . ASP A 1 104 ? -16.425 -8.998 12.893 1.00 97.62 104 ASP A O 1
ATOM 877 N N . PHE A 1 105 ? -17.260 -8.788 10.830 1.00 98.12 105 PHE A N 1
ATOM 878 C CA . PHE A 1 105 ? -16.541 -7.547 10.534 1.00 98.12 105 PHE A CA 1
ATOM 879 C C . PHE A 1 105 ? -16.810 -6.467 11.595 1.00 98.12 105 PHE A C 1
ATOM 881 O O . PHE A 1 105 ? -15.870 -5.934 12.181 1.00 98.12 105 PHE A O 1
ATOM 888 N N . HIS A 1 106 ? -18.081 -6.192 11.896 1.00 97.88 106 HIS A N 1
ATOM 889 C CA . HIS A 1 106 ? -18.490 -5.187 12.881 1.00 97.88 106 HIS A CA 1
ATOM 890 C C . HIS A 1 106 ? -17.993 -5.487 14.293 1.00 97.88 106 HIS A C 1
ATOM 892 O O . HIS A 1 106 ? -17.813 -4.575 15.096 1.00 97.88 106 HIS A O 1
ATOM 898 N N . ARG A 1 107 ? -17.774 -6.759 14.625 1.00 97.06 107 ARG A N 1
ATOM 899 C CA . ARG A 1 107 ? -17.185 -7.135 15.907 1.00 97.06 107 ARG A CA 1
ATOM 900 C C . ARG A 1 107 ? -15.671 -6.938 15.900 1.00 97.06 107 ARG A C 1
ATOM 902 O O . ARG A 1 107 ? -15.148 -6.277 16.791 1.00 97.06 107 ARG A O 1
ATOM 909 N N . GLU A 1 108 ? -14.985 -7.496 14.906 1.00 97.88 108 GLU A N 1
ATOM 910 C CA . GLU A 1 108 ? -13.517 -7.578 14.873 1.00 97.88 108 GLU A CA 1
ATOM 911 C C . GLU A 1 108 ? -12.838 -6.251 14.490 1.00 97.88 108 GLU A C 1
ATOM 913 O O . GLU A 1 108 ? -11.676 -6.044 14.825 1.00 97.88 108 GLU A O 1
ATOM 918 N N . PHE A 1 109 ? -13.540 -5.342 13.803 1.00 98.00 109 PHE A N 1
ATOM 919 C CA . PHE A 1 109 ? -13.018 -4.035 13.372 1.00 98.00 109 PHE A CA 1
ATOM 920 C C . PHE A 1 109 ? -13.548 -2.857 14.208 1.00 98.00 109 PHE A C 1
ATOM 922 O O . PHE A 1 109 ? -13.348 -1.689 13.857 1.00 98.00 109 PHE A O 1
ATOM 929 N N . ARG A 1 110 ? -14.253 -3.127 15.313 1.00 97.50 110 ARG A N 1
ATOM 930 C CA . ARG A 1 110 ? -14.818 -2.077 16.173 1.00 97.50 110 ARG A CA 1
ATOM 931 C C . ARG A 1 110 ? -13.743 -1.229 16.847 1.00 97.50 110 ARG A C 1
ATOM 933 O O . ARG A 1 110 ? -13.897 -0.015 16.956 1.00 97.50 110 ARG A O 1
ATOM 940 N N . ASP A 1 111 ? -12.671 -1.869 17.298 1.00 96.94 111 ASP A N 1
ATOM 941 C CA . ASP A 1 111 ? -11.509 -1.216 17.899 1.00 96.94 111 ASP A CA 1
ATOM 942 C C . ASP A 1 111 ? -10.832 -0.254 16.917 1.00 96.94 111 ASP A C 1
ATOM 944 O O . ASP A 1 111 ? -10.495 0.867 17.289 1.00 96.94 111 ASP A O 1
ATOM 948 N N . TYR A 1 112 ? -10.717 -0.659 15.652 1.00 98.00 112 TYR A N 1
ATOM 949 C CA . TYR A 1 112 ? -10.131 0.153 14.599 1.00 98.00 1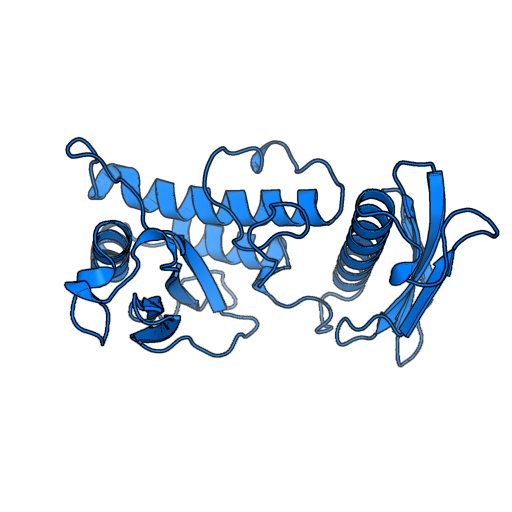12 TYR A CA 1
ATOM 950 C C . TYR A 1 112 ? -10.952 1.412 14.335 1.00 98.00 112 TYR A C 1
ATOM 952 O O . TYR A 1 112 ? -10.402 2.506 14.310 1.00 98.00 112 TYR A O 1
ATOM 960 N N . TYR A 1 113 ? -12.274 1.278 14.215 1.00 97.69 113 TYR A N 1
ATOM 961 C CA . TYR A 1 113 ? -13.173 2.424 14.069 1.00 97.69 113 TYR A CA 1
ATOM 962 C C . TYR A 1 113 ? -13.041 3.430 15.217 1.00 97.69 113 TYR A C 1
ATOM 964 O O . TYR A 1 113 ? -12.893 4.629 14.983 1.00 97.69 113 TYR A O 1
ATOM 972 N N . GLU A 1 114 ? -13.058 2.947 16.460 1.00 97.00 114 GLU A N 1
ATOM 973 C CA . GLU A 1 114 ? -12.915 3.814 17.630 1.00 97.00 114 GLU A CA 1
ATOM 974 C C . GLU A 1 114 ? -11.536 4.485 17.690 1.00 97.00 114 GLU A C 1
ATOM 976 O O . GLU A 1 114 ? -11.442 5.652 18.071 1.00 97.00 114 GLU A O 1
ATOM 981 N N . ALA A 1 115 ? -10.476 3.776 17.296 1.00 97.56 115 ALA A N 1
ATOM 982 C CA . ALA A 1 115 ? -9.122 4.316 17.252 1.00 97.56 115 ALA A CA 1
ATOM 983 C C . ALA A 1 115 ? -8.935 5.361 16.144 1.00 97.56 115 ALA A C 1
ATOM 985 O O . ALA A 1 115 ? -8.194 6.317 16.344 1.00 97.56 115 ALA A O 1
ATOM 986 N N . LEU A 1 116 ? -9.622 5.227 15.004 1.00 97.44 116 LEU A N 1
ATOM 987 C CA . LEU A 1 116 ? -9.617 6.256 13.959 1.00 97.44 116 LEU A CA 1
ATOM 988 C C . LEU A 1 116 ? -10.260 7.558 14.447 1.00 97.44 116 LEU A C 1
ATOM 990 O O . LEU A 1 116 ? -9.790 8.630 14.082 1.00 97.44 116 LEU A O 1
ATOM 994 N N . GLN A 1 117 ? -11.299 7.485 15.282 1.00 96.12 117 GLN A N 1
ATOM 995 C CA . GLN A 1 117 ? -11.972 8.674 15.814 1.00 96.12 117 GLN A CA 1
ATOM 996 C C . GLN A 1 117 ? -11.212 9.318 16.987 1.00 96.12 117 GLN A C 1
ATOM 998 O O . GLN A 1 117 ? -11.188 10.541 17.118 1.00 96.12 117 GLN A O 1
ATOM 1003 N N . ASP A 1 118 ? -10.607 8.510 17.860 1.00 96.38 118 ASP A N 1
ATOM 1004 C CA . ASP A 1 118 ? -9.895 8.981 19.054 1.00 96.38 118 ASP A CA 1
ATOM 1005 C C . ASP A 1 118 ? -8.648 8.120 19.324 1.00 96.38 118 ASP A C 1
ATOM 1007 O O . ASP A 1 118 ? -8.645 7.273 20.228 1.00 96.38 118 ASP A O 1
ATOM 1011 N N . PRO A 1 119 ? -7.560 8.318 18.556 1.00 96.94 119 PRO A N 1
ATOM 1012 C CA . PRO A 1 119 ? -6.356 7.496 18.680 1.00 96.94 119 PRO A CA 1
ATOM 1013 C C . PRO A 1 119 ? -5.669 7.673 20.035 1.00 96.94 119 PRO A C 1
ATOM 1015 O O . PRO A 1 119 ? -5.085 6.729 20.563 1.00 96.94 119 PRO A O 1
ATOM 1018 N N . ALA A 1 120 ? -5.795 8.846 20.663 1.00 96.94 120 ALA A N 1
ATOM 1019 C CA . ALA A 1 120 ? -5.209 9.114 21.972 1.00 96.94 120 ALA A CA 1
ATOM 1020 C C . ALA A 1 120 ? -5.807 8.214 23.076 1.00 96.94 120 ALA A C 1
ATOM 1022 O O . ALA A 1 120 ? -5.156 7.964 24.087 1.00 96.94 120 ALA A O 1
ATOM 1023 N N . LYS A 1 121 ? -7.024 7.676 22.889 1.00 96.25 121 LYS A N 1
ATOM 1024 C CA . LYS A 1 121 ? -7.611 6.642 23.765 1.00 96.25 121 LYS A CA 1
ATOM 1025 C C . LYS A 1 121 ? -6.835 5.320 23.743 1.00 96.25 121 LYS A C 1
ATOM 1027 O O . LYS A 1 121 ? -6.880 4.590 24.731 1.00 96.25 121 LYS A O 1
ATOM 1032 N N . TYR A 1 122 ? -6.200 5.010 22.616 1.00 96.31 122 TYR A N 1
ATOM 1033 C CA . TYR A 1 122 ? -5.508 3.747 22.346 1.00 96.31 122 TYR A CA 1
ATOM 1034 C C . TYR A 1 122 ? -3.985 3.864 22.464 1.00 96.31 122 TYR A C 1
ATOM 1036 O O . TYR A 1 122 ? -3.291 2.853 22.396 1.00 96.31 122 TYR A O 1
ATOM 1044 N N . ALA A 1 123 ? -3.467 5.077 22.654 1.00 96.12 123 ALA A N 1
ATOM 1045 C CA . ALA A 1 123 ? -2.057 5.337 22.893 1.00 96.12 123 ALA A CA 1
ATOM 1046 C C . ALA A 1 123 ? -1.561 4.715 24.212 1.00 96.12 123 ALA A C 1
ATOM 1048 O O . ALA A 1 123 ? -2.308 4.581 25.185 1.00 96.12 123 ALA A O 1
ATOM 1049 N N . SER A 1 124 ? -0.272 4.371 24.246 1.00 95.75 124 SER A N 1
ATOM 1050 C CA . SER A 1 124 ? 0.408 3.915 25.467 1.00 95.75 124 SER A CA 1
ATOM 1051 C C . SER A 1 124 ? 0.738 5.085 26.403 1.00 95.75 124 SER A C 1
ATOM 1053 O O . SER A 1 124 ? 0.854 4.902 27.617 1.00 95.75 124 SER A O 1
ATOM 1055 N N . ASP A 1 125 ? 0.887 6.280 25.832 1.00 96.50 125 ASP A N 1
ATOM 1056 C CA . ASP A 1 125 ? 1.234 7.519 26.523 1.00 96.50 125 ASP A CA 1
ATOM 1057 C C . ASP A 1 125 ? -0.012 8.280 27.011 1.00 96.50 125 ASP A C 1
ATOM 1059 O O . ASP A 1 125 ? -1.125 8.044 26.529 1.00 96.50 125 ASP A O 1
ATOM 1063 N N . PRO A 1 126 ? 0.128 9.212 27.978 1.00 96.19 126 PRO A N 1
ATOM 1064 C CA . PRO A 1 126 ? -0.987 10.036 28.433 1.00 96.19 126 PRO A CA 1
ATOM 1065 C C . PRO A 1 126 ? -1.660 10.772 27.274 1.00 96.19 126 PRO A C 1
ATOM 1067 O O . PRO A 1 126 ? -0.985 11.382 26.445 1.00 96.19 126 PRO A O 1
ATOM 1070 N N . ARG A 1 127 ? -2.997 10.778 27.256 1.00 95.69 127 ARG A N 1
ATOM 1071 C CA . ARG A 1 127 ? -3.805 11.389 26.187 1.00 95.69 127 ARG A CA 1
ATOM 1072 C C . ARG A 1 127 ? -3.367 12.804 25.818 1.00 95.69 127 ARG A C 1
ATOM 1074 O O . ARG A 1 127 ? -3.390 13.157 24.648 1.00 95.69 127 ARG A O 1
ATOM 1081 N N . GLU A 1 128 ? -2.985 13.614 26.804 1.00 95.50 128 GLU A N 1
ATOM 1082 C CA . GLU A 1 128 ? -2.619 15.014 26.582 1.00 95.50 128 GLU A CA 1
ATOM 1083 C C . GLU A 1 128 ? -1.271 15.172 25.876 1.00 95.50 128 GLU A C 1
ATOM 1085 O O . GLU A 1 128 ? -0.994 16.248 25.359 1.00 95.50 128 GLU A O 1
ATOM 1090 N N . SER A 1 129 ? -0.440 14.128 25.870 1.00 95.38 129 SER A N 1
ATOM 1091 C CA . SER A 1 129 ? 0.872 14.130 25.223 1.00 95.38 129 SER A CA 1
ATOM 1092 C C . SER A 1 129 ? 0.824 13.715 23.755 1.00 95.38 129 SER A C 1
ATOM 1094 O O . SER A 1 129 ? 1.763 14.019 23.034 1.00 95.38 129 SE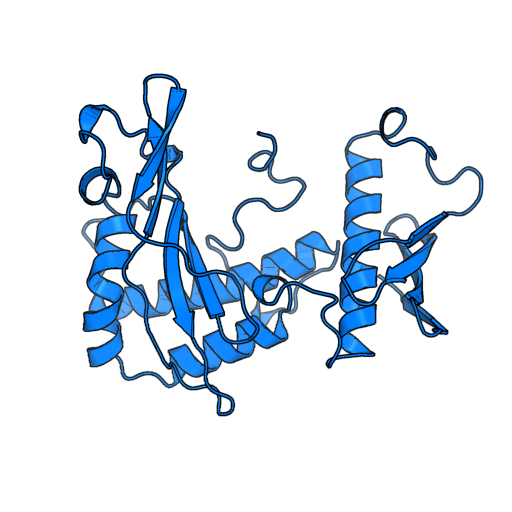R A O 1
ATOM 1096 N N . VAL A 1 130 ? -0.254 13.080 23.292 1.00 96.88 130 VAL A N 1
ATOM 1097 C CA . VAL A 1 130 ? -0.358 12.538 21.929 1.00 96.88 130 VAL A CA 1
ATOM 1098 C C . VAL A 1 130 ? -0.689 13.645 20.927 1.00 96.88 130 VAL A C 1
ATOM 1100 O O . VAL A 1 130 ? -1.673 14.372 21.089 1.00 96.88 130 VAL A O 1
ATOM 1103 N N . VAL A 1 131 ? 0.089 13.743 19.848 1.00 96.94 131 VAL A N 1
ATOM 1104 C CA . VAL A 1 131 ? -0.245 14.569 18.681 1.00 96.94 131 VAL A CA 1
ATOM 1105 C C . VAL A 1 131 ? -1.166 13.757 17.769 1.00 96.94 131 VAL A C 1
ATOM 1107 O O . VAL A 1 131 ? -0.734 12.922 16.986 1.00 96.94 131 VAL A O 1
ATOM 1110 N N . VAL A 1 132 ? -2.476 13.983 17.880 1.00 95.69 132 VAL A N 1
ATOM 1111 C CA . VAL A 1 132 ? -3.496 13.197 17.156 1.00 95.69 132 VAL A CA 1
ATOM 1112 C C . VAL A 1 132 ? -3.330 13.260 15.632 1.00 95.69 132 VAL A C 1
ATOM 1114 O O . VAL A 1 132 ? -3.577 12.270 14.951 1.00 95.69 132 VAL A O 1
ATOM 1117 N N . GLU A 1 133 ? -2.883 14.393 15.091 1.00 93.81 133 GLU A N 1
ATOM 1118 C CA . GLU A 1 133 ? -2.723 14.595 13.643 1.00 93.81 133 GLU A CA 1
ATOM 1119 C C . GLU A 1 133 ? -1.591 13.751 13.030 1.00 93.81 133 GLU A C 1
ATOM 1121 O O . GLU A 1 133 ? -1.663 13.402 11.850 1.00 93.81 133 GLU A O 1
ATOM 1126 N N . SER A 1 134 ? -0.573 13.377 13.818 1.00 94.25 134 SER A N 1
ATOM 1127 C CA . SER A 1 134 ? 0.509 12.491 13.366 1.00 94.25 134 SER A CA 1
ATOM 1128 C C . SER A 1 134 ? 0.171 11.008 13.537 1.00 94.25 134 SER A C 1
ATOM 1130 O O . SER A 1 134 ? 0.881 10.150 13.011 1.00 94.25 134 SER A O 1
ATOM 1132 N N . ALA A 1 135 ? -0.931 10.684 14.224 1.00 95.19 135 ALA A N 1
ATOM 1133 C CA . ALA A 1 135 ? -1.310 9.307 14.486 1.00 95.19 135 ALA A CA 1
ATOM 1134 C C . ALA A 1 135 ? -1.583 8.542 13.185 1.00 95.19 135 ALA A C 1
ATOM 1136 O O . ALA A 1 135 ? -2.388 8.953 12.342 1.00 95.19 135 ALA A O 1
ATOM 1137 N N . ARG A 1 136 ? -0.928 7.389 13.047 1.00 95.75 136 ARG A N 1
ATOM 1138 C CA . ARG A 1 136 ? -1.231 6.358 12.053 1.00 95.75 136 ARG A CA 1
ATOM 1139 C C . ARG A 1 136 ? -1.812 5.162 12.783 1.00 95.75 136 ARG A C 1
ATOM 1141 O O . ARG A 1 136 ? -1.196 4.645 13.713 1.00 95.75 136 ARG A O 1
ATOM 1148 N N . ILE A 1 137 ? -3.009 4.763 12.378 1.00 97.38 137 ILE A N 1
ATOM 1149 C CA . ILE A 1 137 ? -3.775 3.691 12.996 1.00 97.38 137 ILE A CA 1
ATOM 1150 C C . ILE A 1 137 ? -3.784 2.516 12.028 1.00 97.38 137 ILE A C 1
ATOM 1152 O O . ILE A 1 137 ? -4.212 2.641 10.875 1.00 97.38 137 ILE A O 1
ATOM 1156 N N . TYR A 1 138 ? -3.330 1.372 12.522 1.00 96.50 138 TYR A N 1
ATOM 1157 C CA . TYR A 1 138 ? -3.146 0.149 11.763 1.00 96.50 138 TYR A CA 1
ATOM 1158 C C . TYR A 1 138 ? -4.150 -0.902 12.214 1.00 96.50 138 TYR A C 1
ATOM 1160 O O . TYR A 1 138 ? -4.279 -1.190 13.405 1.00 96.50 138 TYR A O 1
ATOM 1168 N N . LYS A 1 139 ? -4.817 -1.521 11.246 1.00 97.06 139 LYS A N 1
ATOM 1169 C CA . LYS A 1 139 ? -5.545 -2.775 11.421 1.00 97.06 139 LYS A CA 1
ATOM 1170 C C . LYS A 1 139 ? -5.085 -3.724 10.336 1.00 97.06 139 LYS A C 1
ATOM 1172 O O . LYS A 1 139 ? -5.073 -3.348 9.165 1.00 97.06 139 LYS A O 1
ATOM 1177 N N . ALA A 1 140 ? -4.693 -4.928 10.718 1.00 96.44 140 ALA A N 1
ATOM 1178 C CA . ALA A 1 140 ? -4.173 -5.904 9.779 1.00 96.44 140 ALA A CA 1
ATOM 1179 C C . ALA A 1 140 ? -4.937 -7.220 9.873 1.00 96.44 140 ALA A C 1
ATOM 1181 O O . ALA A 1 140 ? -5.521 -7.550 10.906 1.00 96.44 140 ALA A O 1
ATOM 1182 N N . PHE A 1 141 ? -4.944 -7.957 8.773 1.00 97.31 141 PHE A N 1
ATOM 1183 C CA . PHE A 1 141 ? -5.462 -9.313 8.731 1.00 97.31 141 PHE A CA 1
ATOM 1184 C C . PHE A 1 141 ? -4.714 -10.133 7.689 1.00 97.31 141 PHE A C 1
ATOM 1186 O O . PHE A 1 141 ? -4.233 -9.585 6.700 1.00 97.31 141 PHE A O 1
ATOM 1193 N N . THR A 1 142 ? -4.626 -11.443 7.888 1.00 97.44 142 THR A N 1
ATOM 1194 C CA . THR A 1 142 ? -4.038 -12.343 6.896 1.00 97.44 142 THR A CA 1
ATOM 1195 C C . THR A 1 142 ? -5.090 -12.835 5.910 1.00 97.44 142 THR A C 1
ATOM 1197 O O . THR A 1 142 ? -6.274 -12.948 6.241 1.00 97.44 142 THR A O 1
ATOM 1200 N N . ILE A 1 143 ? -4.665 -13.152 4.691 1.00 97.44 143 ILE A N 1
ATOM 1201 C CA . ILE A 1 143 ? -5.485 -13.810 3.679 1.00 97.44 143 ILE A CA 1
ATOM 1202 C C . ILE A 1 143 ? -4.985 -15.222 3.396 1.00 97.44 143 ILE A C 1
ATOM 1204 O O . ILE A 1 143 ? -3.795 -15.487 3.238 1.00 97.44 143 ILE A O 1
ATOM 1208 N N . THR A 1 144 ? -5.920 -16.156 3.306 1.00 96.12 144 THR A N 1
ATOM 1209 C CA . THR A 1 144 ? -5.639 -17.537 2.920 1.00 96.12 144 THR A CA 1
ATOM 1210 C C . THR A 1 144 ? -5.416 -17.658 1.402 1.00 96.12 144 THR A C 1
ATOM 1212 O O . THR A 1 144 ? -5.777 -16.757 0.635 1.00 96.12 144 THR A O 1
ATOM 1215 N N . PRO A 1 145 ? -4.882 -18.798 0.914 1.00 93.69 145 PRO A N 1
ATOM 1216 C CA . PRO A 1 145 ? -4.752 -19.048 -0.525 1.00 93.69 145 PRO A CA 1
ATOM 1217 C C . PRO A 1 145 ? -6.078 -19.035 -1.304 1.00 93.69 145 PRO A C 1
ATOM 1219 O O . PRO A 1 145 ? -6.071 -18.853 -2.515 1.00 93.69 145 PRO A O 1
ATOM 1222 N N . ASP A 1 146 ? -7.218 -19.235 -0.633 1.00 94.31 146 ASP A N 1
ATOM 1223 C CA . ASP A 1 146 ? -8.565 -19.155 -1.217 1.00 94.31 146 ASP A CA 1
ATOM 1224 C C . ASP A 1 146 ? -9.246 -17.789 -1.004 1.00 94.31 146 ASP A C 1
ATOM 1226 O O . ASP A 1 146 ? -10.474 -17.703 -1.060 1.00 94.31 146 ASP A O 1
ATOM 1230 N N . ASN A 1 147 ? -8.455 -16.734 -0.766 1.00 94.19 147 ASN A N 1
ATOM 1231 C CA . ASN A 1 147 ? -8.895 -15.348 -0.570 1.00 94.19 147 ASN A CA 1
ATOM 1232 C C . ASN A 1 147 ? -9.963 -15.217 0.526 1.00 94.19 147 ASN A C 1
ATOM 1234 O O . ASN A 1 147 ? -10.991 -14.565 0.346 1.00 94.19 147 ASN A O 1
ATOM 1238 N N . ARG A 1 148 ? -9.732 -15.849 1.680 1.00 96.62 148 ARG A N 1
ATOM 1239 C CA . ARG A 1 148 ? -10.530 -15.626 2.892 1.00 96.62 148 ARG A CA 1
ATOM 1240 C C . ARG A 1 148 ? -9.700 -14.937 3.955 1.00 96.62 148 ARG A C 1
ATOM 1242 O O . ARG A 1 148 ? -8.494 -15.142 4.025 1.00 96.62 148 ARG A O 1
ATOM 1249 N N . ILE A 1 149 ? -10.367 -14.161 4.804 1.00 97.38 149 ILE A N 1
ATOM 1250 C CA . ILE A 1 149 ? -9.732 -13.608 5.998 1.00 97.38 149 ILE A CA 1
ATOM 1251 C C . ILE A 1 149 ? -9.347 -14.763 6.930 1.00 97.38 149 ILE A C 1
ATOM 1253 O O . ILE A 1 149 ? -10.169 -15.636 7.221 1.00 97.38 149 ILE A O 1
ATOM 1257 N N . GLY A 1 150 ? -8.084 -14.769 7.344 1.00 95.94 150 GLY A N 1
ATOM 1258 C CA . GLY A 1 150 ? -7.508 -15.664 8.335 1.00 95.94 150 GLY A CA 1
ATOM 1259 C C . GLY A 1 150 ? -7.490 -15.013 9.715 1.00 95.94 150 GLY A C 1
ATOM 1260 O O . GLY A 1 150 ? -8.531 -14.825 10.339 1.00 95.94 150 GLY A O 1
ATOM 1261 N N . GLU A 1 151 ? -6.293 -14.702 10.202 1.00 95.62 151 GLU A N 1
ATOM 1262 C CA . GLU A 1 151 ? -6.093 -14.014 11.479 1.00 95.62 151 GLU A CA 1
ATOM 1263 C C . GLU A 1 151 ? -6.373 -12.519 11.313 1.00 95.62 151 GLU A C 1
ATOM 1265 O O . GLU A 1 151 ? -5.989 -11.931 10.307 1.00 95.62 151 GLU A O 1
ATOM 1270 N N . ILE A 1 152 ? -7.029 -11.906 12.297 1.00 96.75 152 ILE A N 1
ATOM 1271 C CA . ILE A 1 152 ? -7.219 -10.455 12.375 1.00 96.75 152 ILE A CA 1
ATOM 1272 C C . ILE A 1 152 ? -6.440 -9.980 13.594 1.00 96.75 152 ILE A C 1
ATOM 1274 O O . ILE A 1 152 ? -6.634 -10.505 14.691 1.00 96.75 152 ILE A O 1
ATOM 1278 N N . ASP A 1 153 ? -5.566 -9.002 13.393 1.00 95.44 153 ASP A N 1
ATOM 1279 C CA . ASP A 1 153 ? -4.746 -8.445 14.459 1.00 95.44 153 ASP A CA 1
ATOM 1280 C C . ASP A 1 153 ? -5.525 -7.365 15.234 1.00 95.44 153 ASP A C 1
ATOM 1282 O O . ASP A 1 153 ? -6.454 -6.727 14.718 1.00 95.44 153 ASP A O 1
ATOM 1286 N N . ASP A 1 154 ? -5.148 -7.148 16.494 1.00 95.62 154 ASP A N 1
ATOM 1287 C CA . ASP A 1 154 ? -5.621 -6.002 17.278 1.00 95.62 154 ASP A CA 1
ATOM 1288 C C . ASP A 1 154 ? -5.135 -4.687 16.647 1.00 95.62 154 ASP A C 1
ATOM 1290 O O . ASP A 1 154 ? -4.119 -4.649 15.947 1.00 95.62 154 ASP A O 1
ATOM 1294 N N . VAL A 1 155 ? -5.847 -3.587 16.905 1.00 97.06 155 VAL A N 1
ATOM 1295 C CA . VAL A 1 155 ? -5.404 -2.265 16.449 1.00 97.06 155 VAL A CA 1
ATOM 1296 C C . VAL A 1 155 ? -4.021 -1.899 17.011 1.00 97.06 155 VAL A C 1
ATOM 1298 O O . VAL A 1 155 ? -3.737 -2.073 18.200 1.00 97.06 155 VAL A O 1
ATOM 1301 N N . ALA A 1 156 ? -3.166 -1.351 16.152 1.00 96.81 156 ALA A N 1
ATOM 1302 C CA . ALA A 1 156 ? -1.873 -0.785 16.519 1.00 96.81 156 ALA A CA 1
ATOM 1303 C C . ALA A 1 156 ? -1.782 0.678 16.073 1.00 96.81 156 ALA A C 1
ATOM 1305 O O . ALA A 1 156 ? -2.513 1.116 15.185 1.00 96.81 156 ALA A O 1
ATOM 1306 N N . LEU A 1 157 ? -0.900 1.450 16.705 1.00 95.62 157 LEU A N 1
ATOM 1307 C CA . LEU A 1 157 ? -0.725 2.874 16.438 1.00 95.62 157 LEU A CA 1
ATOM 1308 C C . LEU A 1 157 ? 0.751 3.267 16.458 1.00 95.62 157 LEU A C 1
ATOM 1310 O O . LEU A 1 157 ? 1.524 2.759 17.272 1.00 95.62 157 LEU A O 1
ATOM 1314 N N . SER A 1 158 ? 1.097 4.246 15.628 1.00 95.62 158 SER A N 1
ATOM 1315 C CA . SER A 1 158 ? 2.308 5.062 15.755 1.00 95.62 158 SER A CA 1
ATOM 1316 C C . SER A 1 158 ? 1.911 6.534 15.764 1.00 95.62 158 SER A C 1
ATOM 1318 O O . SER A 1 158 ? 1.008 6.919 15.023 1.00 95.62 158 SER A O 1
ATOM 1320 N N . TYR A 1 159 ? 2.547 7.354 16.590 1.00 95.81 159 TYR A N 1
ATOM 1321 C CA . TYR A 1 159 ? 2.230 8.777 16.725 1.00 95.81 159 TYR A CA 1
ATOM 1322 C C . TYR A 1 159 ? 3.440 9.544 17.258 1.00 95.81 159 TYR A C 1
ATOM 1324 O O . TYR A 1 159 ? 4.336 8.957 17.854 1.00 95.81 159 TYR A O 1
ATOM 1332 N N . GLU A 1 160 ? 3.430 10.861 17.097 1.00 96.81 160 GLU A N 1
ATOM 1333 C CA . GLU A 1 160 ? 4.373 11.749 17.780 1.00 96.81 160 GLU A CA 1
ATOM 1334 C C . GLU A 1 160 ? 3.784 12.226 19.114 1.00 96.81 160 GLU A C 1
ATOM 1336 O O . GLU A 1 160 ? 2.572 12.427 19.261 1.00 96.81 160 GLU A O 1
ATOM 1341 N N . CYS A 1 161 ? 4.653 12.449 20.089 1.00 96.50 161 CYS A N 1
ATOM 1342 C CA . CYS A 1 161 ? 4.340 13.090 21.355 1.00 96.50 161 CYS A CA 1
ATOM 1343 C C . CYS A 1 161 ? 4.650 14.594 21.291 1.00 96.50 161 CYS A C 1
ATOM 1345 O O . CYS A 1 161 ? 5.516 15.049 20.548 1.00 96.50 161 CYS A O 1
ATOM 1347 N N . GLN A 1 162 ? 3.989 15.397 22.129 1.00 95.69 162 GLN A N 1
ATOM 1348 C CA . GLN A 1 162 ? 4.184 16.854 22.197 1.00 95.69 162 GLN A CA 1
ATOM 1349 C C . GLN A 1 162 ? 5.615 17.281 22.556 1.00 95.69 162 GLN A C 1
ATOM 1351 O O . GLN A 1 162 ? 5.995 18.425 22.309 1.00 95.69 162 GLN A O 1
ATOM 1356 N N . ASP A 1 163 ? 6.397 16.395 23.171 1.00 94.25 163 ASP A N 1
ATOM 1357 C CA . ASP A 1 163 ? 7.807 16.626 23.481 1.00 94.25 163 ASP A CA 1
ATOM 1358 C C . ASP A 1 163 ? 8.756 16.284 22.316 1.00 94.25 163 ASP A C 1
ATOM 1360 O O . ASP A 1 163 ? 9.968 16.470 22.447 1.00 94.25 163 ASP A O 1
ATOM 1364 N N . GLY A 1 164 ? 8.208 15.837 21.181 1.00 93.44 164 GLY A N 1
ATOM 1365 C CA . GLY A 1 164 ? 8.932 15.457 19.972 1.00 93.44 164 GLY A CA 1
ATOM 1366 C C . GLY A 1 164 ? 9.447 14.017 19.964 1.00 93.44 164 GLY A C 1
ATOM 1367 O O . GLY A 1 164 ? 10.232 13.679 19.085 1.00 93.44 164 GLY A O 1
ATOM 1368 N N . SER A 1 165 ? 9.076 13.186 20.943 1.00 95.62 165 SER A N 1
ATOM 1369 C CA . SER A 1 165 ? 9.382 11.751 20.919 1.00 95.62 165 SER A CA 1
ATOM 1370 C C . SER A 1 165 ? 8.348 10.951 20.122 1.00 95.62 165 SER A C 1
ATOM 1372 O O . SER A 1 165 ? 7.195 11.361 20.014 1.00 95.62 165 SER A O 1
ATOM 1374 N N . ASP A 1 166 ? 8.747 9.793 19.596 1.00 95.94 166 ASP A N 1
ATOM 1375 C CA . ASP A 1 166 ? 7.823 8.862 18.943 1.00 95.94 166 ASP A CA 1
ATOM 1376 C C . ASP A 1 166 ? 7.177 7.927 19.968 1.00 95.94 166 ASP A C 1
ATOM 1378 O O . ASP A 1 166 ? 7.852 7.331 20.816 1.00 95.94 166 ASP A O 1
ATOM 1382 N N . GLY A 1 167 ? 5.865 7.758 19.851 1.00 94.62 167 GLY A N 1
ATOM 1383 C CA . GLY A 1 167 ? 5.069 6.817 20.620 1.00 94.62 167 GLY A CA 1
ATOM 1384 C C . GLY A 1 167 ? 4.465 5.721 19.745 1.00 94.62 167 GLY A C 1
ATOM 1385 O O . GLY A 1 167 ? 4.267 5.864 18.535 1.00 94.62 167 GLY A O 1
ATOM 1386 N N . SER A 1 168 ? 4.167 4.584 20.370 1.00 95.88 168 SER A N 1
ATOM 1387 C CA . SER A 1 168 ? 3.480 3.474 19.711 1.00 95.88 168 SER A CA 1
ATOM 1388 C C . SER A 1 168 ? 2.623 2.675 20.688 1.00 95.88 168 SER A C 1
ATOM 1390 O O . SER A 1 168 ? 2.846 2.664 21.904 1.00 95.88 168 SER A O 1
ATOM 1392 N N . ALA A 1 169 ? 1.615 2.001 20.148 1.00 96.19 169 ALA A N 1
ATOM 1393 C CA . ALA A 1 169 ? 0.747 1.102 20.893 1.00 96.19 169 ALA A CA 1
ATOM 1394 C C . ALA A 1 169 ? 0.370 -0.111 20.038 1.00 96.19 169 ALA A C 1
ATOM 1396 O O . ALA A 1 169 ? 0.281 -0.017 18.815 1.00 96.19 169 ALA A O 1
ATOM 1397 N N . GLY A 1 170 ? 0.127 -1.251 20.685 1.00 93.50 170 GLY A N 1
ATOM 1398 C CA . GLY A 1 170 ? -0.136 -2.513 19.991 1.00 93.50 170 GLY A CA 1
ATOM 1399 C C . GLY A 1 170 ? 1.112 -3.096 19.320 1.00 93.50 170 GLY A C 1
ATOM 1400 O O . GLY A 1 170 ? 2.238 -2.659 19.559 1.00 93.50 170 GLY A O 1
ATOM 1401 N N . ARG A 1 171 ? 0.917 -4.134 18.503 1.00 88.44 171 ARG A N 1
ATOM 1402 C CA . ARG A 1 171 ? 1.990 -4.789 17.747 1.00 88.44 171 ARG A CA 1
ATOM 1403 C C . ARG A 1 171 ? 1.638 -4.764 16.269 1.00 88.44 171 ARG A C 1
ATOM 1405 O O . ARG A 1 171 ? 0.618 -5.318 15.883 1.00 88.44 171 ARG A O 1
ATOM 1412 N N . VAL A 1 172 ? 2.521 -4.193 15.458 1.00 81.75 172 VAL A N 1
ATOM 1413 C CA . VAL A 1 172 ? 2.468 -4.353 14.002 1.00 81.75 172 VAL A CA 1
ATOM 1414 C C . VAL A 1 172 ? 3.181 -5.658 13.653 1.00 81.75 172 VAL A C 1
ATOM 1416 O O . VAL A 1 172 ? 4.296 -5.909 14.122 1.00 81.75 172 VAL A O 1
ATOM 1419 N N . ARG A 1 173 ? 2.502 -6.536 12.913 1.00 81.50 173 ARG A N 1
ATOM 1420 C CA . ARG A 1 173 ? 3.084 -7.783 12.411 1.00 81.50 173 ARG A CA 1
ATOM 1421 C C . ARG A 1 173 ? 4.141 -7.465 11.351 1.00 81.50 173 ARG A C 1
ATOM 1423 O O . ARG A 1 173 ? 4.012 -6.483 10.627 1.00 81.50 173 ARG A O 1
ATOM 1430 N N . GLU A 1 174 ? 5.185 -8.287 11.283 1.00 86.19 174 GLU A N 1
ATOM 1431 C CA . GLU A 1 174 ? 6.125 -8.234 10.159 1.00 86.19 174 GLU A CA 1
ATOM 1432 C C . GLU A 1 174 ? 5.372 -8.537 8.858 1.00 86.19 174 GLU A C 1
ATOM 1434 O O . GLU A 1 174 ? 4.478 -9.384 8.847 1.00 86.19 174 GLU A O 1
ATOM 1439 N N . MET A 1 175 ? 5.694 -7.806 7.792 1.00 86.00 175 MET A N 1
ATOM 1440 C CA . MET A 1 175 ? 5.031 -7.976 6.503 1.00 86.00 175 MET A CA 1
ATOM 1441 C C . MET A 1 175 ? 5.332 -9.366 5.930 1.00 86.00 175 MET A C 1
ATOM 1443 O O . MET A 1 175 ? 6.470 -9.828 5.987 1.00 86.00 175 MET A O 1
ATOM 1447 N N . ASP A 1 176 ? 4.306 -10.013 5.381 1.00 90.00 176 ASP A N 1
ATOM 1448 C CA . ASP A 1 176 ? 4.410 -11.270 4.642 1.00 90.00 176 ASP A CA 1
ATOM 1449 C C . ASP A 1 176 ? 3.358 -11.320 3.520 1.00 90.00 176 ASP A C 1
ATOM 1451 O O . ASP A 1 176 ? 2.422 -10.514 3.498 1.00 90.00 176 ASP A O 1
ATOM 1455 N N . ASP A 1 177 ? 3.479 -12.294 2.615 1.00 90.38 177 ASP A N 1
ATOM 1456 C CA . ASP A 1 177 ? 2.636 -12.462 1.413 1.00 90.38 177 ASP A CA 1
ATOM 1457 C C . ASP A 1 177 ? 1.160 -12.786 1.701 1.00 90.38 177 ASP A C 1
ATOM 1459 O O . ASP A 1 177 ? 0.351 -13.005 0.790 1.00 90.38 177 ASP A O 1
ATOM 1463 N N . SER A 1 178 ? 0.783 -12.887 2.974 1.00 94.75 178 SER A N 1
ATOM 1464 C CA . SER A 1 178 ? -0.595 -13.056 3.415 1.00 94.75 178 SER A CA 1
ATOM 1465 C C . SER A 1 178 ? -1.147 -11.807 4.094 1.00 94.75 178 SER A C 1
ATOM 1467 O O . SER A 1 178 ? -2.363 -11.695 4.218 1.00 94.75 178 SER A O 1
ATOM 1469 N N . LEU A 1 179 ? -0.313 -10.869 4.538 1.00 96.31 179 LEU A N 1
ATOM 1470 C CA . LEU A 1 179 ? -0.751 -9.753 5.364 1.00 96.31 179 LEU A CA 1
ATOM 1471 C C . LEU A 1 179 ? -1.384 -8.638 4.525 1.00 96.31 179 LEU A C 1
ATOM 1473 O O . LEU A 1 179 ? -0.797 -8.140 3.569 1.00 96.31 179 LEU A O 1
ATOM 1477 N N . ILE A 1 180 ? -2.578 -8.202 4.920 1.00 97.62 180 ILE A N 1
ATOM 1478 C CA . ILE A 1 180 ? -3.238 -6.999 4.416 1.00 97.62 180 ILE A CA 1
ATOM 1479 C C . ILE A 1 180 ? -3.254 -5.968 5.532 1.00 97.62 180 ILE A C 1
ATOM 1481 O O . ILE A 1 180 ? -3.745 -6.240 6.629 1.00 97.62 180 ILE A O 1
ATOM 1485 N N . VAL A 1 181 ? -2.752 -4.770 5.241 1.00 95.81 181 VAL A N 1
ATOM 1486 C CA . VAL A 1 181 ? -2.651 -3.678 6.213 1.00 95.81 181 VAL A CA 1
ATOM 1487 C C . VAL A 1 181 ? -3.553 -2.513 5.809 1.00 95.81 181 VAL A C 1
ATOM 1489 O O . VAL A 1 181 ? -3.405 -1.911 4.744 1.00 95.81 181 VAL A O 1
ATOM 1492 N N . CYS A 1 182 ? -4.477 -2.161 6.698 1.00 96.00 182 CYS A N 1
ATOM 1493 C CA . CYS A 1 182 ? -5.241 -0.920 6.646 1.00 96.00 182 CYS A CA 1
ATOM 1494 C C . CYS A 1 182 ? -4.541 0.102 7.542 1.00 96.00 182 CYS A C 1
ATOM 1496 O O . CYS A 1 182 ? -4.546 -0.049 8.764 1.00 96.00 182 CYS A O 1
ATOM 1498 N N . ALA A 1 183 ? -3.936 1.124 6.943 1.00 94.69 183 ALA A N 1
ATOM 1499 C CA . ALA A 1 183 ? -3.229 2.184 7.653 1.00 94.69 183 ALA A CA 1
ATOM 1500 C C . ALA A 1 183 ? -3.882 3.524 7.316 1.00 94.69 183 ALA A C 1
ATOM 1502 O O . ALA A 1 183 ? -3.794 3.999 6.187 1.00 94.69 183 ALA A O 1
ATOM 1503 N N . MET A 1 184 ? -4.554 4.132 8.289 1.00 96.25 184 MET A N 1
ATOM 1504 C CA . MET A 1 184 ? -5.280 5.389 8.101 1.00 96.25 184 MET A CA 1
ATOM 1505 C C . MET A 1 184 ? -4.888 6.401 9.183 1.00 96.25 184 MET A C 1
ATOM 1507 O O . MET A 1 184 ? -4.479 6.003 10.277 1.00 96.25 184 MET A O 1
ATOM 1511 N N . PRO A 1 185 ? -4.971 7.711 8.892 1.00 96.19 185 PRO A N 1
ATOM 1512 C CA . PRO A 1 185 ? -4.799 8.737 9.905 1.00 96.19 185 PRO A CA 1
ATOM 1513 C C . PRO A 1 185 ? -6.024 8.774 10.823 1.00 96.19 185 PRO A C 1
ATOM 1515 O O . PRO A 1 185 ? -7.035 8.118 10.556 1.00 96.19 185 PRO A O 1
ATOM 1518 N N . ALA A 1 186 ? -5.961 9.594 11.869 1.00 95.75 186 ALA A N 1
ATOM 1519 C CA . ALA A 1 186 ? -7.163 9.975 12.598 1.00 95.75 186 ALA A CA 1
ATOM 1520 C C . ALA A 1 186 ? -8.199 10.585 11.633 1.00 95.75 186 ALA A C 1
ATOM 1522 O O . ALA A 1 186 ? -7.850 11.382 10.757 1.00 95.75 186 ALA A O 1
ATOM 1523 N N . LEU A 1 187 ? -9.466 10.210 11.785 1.00 94.69 187 LEU A N 1
ATOM 1524 C CA . LEU A 1 187 ? -10.568 10.654 10.940 1.00 94.69 187 LEU A CA 1
ATOM 1525 C C . LEU A 1 187 ? -11.603 11.408 11.771 1.00 94.69 187 LEU A C 1
ATOM 1527 O O . LEU A 1 187 ? -12.042 10.940 12.822 1.00 94.69 187 LEU A O 1
ATOM 1531 N N . ASP A 1 188 ? -12.062 12.542 11.245 1.00 91.12 188 ASP A N 1
ATOM 1532 C CA . ASP A 1 188 ? -13.242 13.231 11.765 1.00 91.12 188 ASP A CA 1
ATOM 1533 C C . ASP A 1 188 ? -14.508 12.512 11.277 1.00 91.12 188 ASP A C 1
ATOM 1535 O O . ASP A 1 188 ? -15.088 12.824 10.232 1.00 91.12 188 ASP A O 1
ATOM 1539 N N . ILE A 1 189 ? -14.885 11.464 12.008 1.00 87.62 189 ILE A N 1
ATOM 1540 C CA . ILE A 1 189 ? -16.104 10.702 11.761 1.00 87.62 189 ILE A CA 1
ATOM 1541 C C . ILE A 1 189 ? -17.256 11.429 12.456 1.00 87.62 189 ILE A C 1
ATOM 1543 O O . ILE A 1 189 ? -17.400 11.371 13.681 1.00 87.62 189 ILE A O 1
ATOM 1547 N N . GLY A 1 190 ? -18.062 12.132 11.660 1.00 83.38 190 GLY A N 1
ATOM 1548 C CA . GLY A 1 190 ? -19.180 12.933 12.152 1.00 83.38 190 GLY A CA 1
ATOM 1549 C C . GLY A 1 190 ? -20.258 12.115 12.871 1.00 83.38 190 GLY A C 1
ATOM 1550 O O . GLY A 1 190 ? -20.436 10.925 12.629 1.00 83.38 190 GLY A O 1
ATOM 1551 N N . GLU A 1 191 ? -21.047 12.786 13.714 1.00 82.62 191 GLU A N 1
ATOM 1552 C CA . GLU A 1 191 ? -22.096 12.158 14.540 1.00 82.62 191 GLU A CA 1
ATOM 1553 C C . GLU A 1 191 ? -23.187 11.426 13.739 1.00 82.62 191 GLU A C 1
ATOM 1555 O O . GLU A 1 191 ? -23.907 10.599 14.293 1.00 82.62 191 GLU A O 1
ATOM 1560 N N . SER A 1 192 ? -23.345 11.743 12.450 1.00 89.44 192 SER A N 1
ATOM 1561 C CA . SER A 1 192 ? -24.330 11.102 11.574 1.00 89.44 192 SER A CA 1
ATOM 1562 C C . SER A 1 192 ? -23.831 9.822 10.905 1.00 89.44 192 SER A C 1
ATOM 1564 O O . SER A 1 192 ? -24.598 9.234 10.150 1.00 89.44 192 SER A O 1
ATOM 1566 N N . PHE A 1 193 ? -22.567 9.442 11.110 1.00 93.81 193 PHE A N 1
ATOM 1567 C CA . PHE A 1 193 ? -21.977 8.256 10.499 1.00 93.81 193 PHE A CA 1
ATOM 1568 C C . PHE A 1 193 ? -22.566 6.982 11.109 1.00 93.81 193 PHE A C 1
ATOM 1570 O O . PHE A 1 193 ? -22.491 6.768 12.323 1.00 93.81 193 PHE A O 1
ATOM 1577 N N . ASP A 1 194 ? -23.137 6.129 10.266 1.00 95.38 194 ASP A N 1
ATOM 1578 C CA . ASP A 1 194 ? -23.656 4.832 10.678 1.00 95.38 194 ASP A CA 1
ATOM 1579 C C . ASP A 1 194 ? -22.556 3.772 10.575 1.00 95.38 194 ASP A C 1
ATOM 1581 O O . ASP A 1 194 ? -22.146 3.358 9.489 1.00 95.38 194 ASP A O 1
ATOM 1585 N N . TYR A 1 195 ? -22.070 3.321 11.731 1.00 95.06 195 TYR A N 1
ATOM 1586 C CA . TYR A 1 195 ? -21.011 2.321 11.806 1.00 95.06 195 TYR A CA 1
ATOM 1587 C C . TYR A 1 195 ? -21.345 1.036 11.033 1.00 95.06 195 TYR A C 1
ATOM 1589 O O . TYR A 1 195 ? -20.490 0.543 10.294 1.00 95.06 195 TYR A O 1
ATOM 1597 N N . GLU A 1 196 ? -22.563 0.507 11.192 1.00 95.19 196 GLU A N 1
ATOM 1598 C CA . GLU A 1 196 ? -22.946 -0.788 10.615 1.00 95.19 196 GLU A CA 1
ATOM 1599 C C . GLU A 1 196 ? -23.151 -0.697 9.095 1.00 95.19 196 GLU A C 1
ATOM 1601 O O . GLU A 1 196 ? -22.899 -1.656 8.365 1.00 95.19 196 GLU A O 1
ATOM 1606 N N . ASP A 1 197 ? -23.561 0.469 8.594 1.00 94.06 197 ASP A N 1
ATOM 1607 C CA . ASP A 1 197 ? -23.827 0.662 7.168 1.00 94.06 197 ASP A CA 1
ATOM 1608 C C . ASP A 1 197 ? -22.630 1.227 6.384 1.00 94.06 197 ASP A C 1
ATOM 1610 O O . ASP A 1 197 ? -22.530 1.008 5.167 1.00 94.06 197 ASP A O 1
ATOM 1614 N N . GLU A 1 198 ? -21.731 1.977 7.026 1.00 96.75 198 GLU A N 1
ATOM 1615 C CA . GLU A 1 198 ? -20.717 2.785 6.337 1.00 96.75 198 GLU A CA 1
ATOM 1616 C C . GLU A 1 198 ? -19.277 2.328 6.590 1.00 96.75 198 GLU A C 1
ATOM 1618 O O . GLU A 1 198 ? -18.440 2.467 5.693 1.00 96.75 198 GLU A O 1
ATOM 1623 N N . PHE A 1 199 ? -18.953 1.738 7.747 1.00 97.62 199 PHE A N 1
ATOM 1624 C CA . PHE A 1 199 ? -17.547 1.477 8.082 1.00 97.62 199 PHE A CA 1
ATOM 1625 C C . PHE A 1 199 ? -16.898 0.410 7.196 1.00 97.62 199 PHE A C 1
ATOM 1627 O O . PHE A 1 199 ? -15.770 0.586 6.734 1.00 97.62 199 PHE A O 1
ATOM 1634 N N . HIS A 1 200 ? -17.623 -0.664 6.870 1.00 97.94 200 HIS A N 1
ATOM 1635 C CA . HIS A 1 200 ? -17.134 -1.681 5.927 1.00 97.94 200 HIS A CA 1
ATOM 1636 C C . HIS A 1 200 ? -16.810 -1.080 4.555 1.00 97.94 200 HIS A C 1
ATOM 1638 O O . HIS A 1 200 ? -15.765 -1.366 3.968 1.00 97.94 200 HIS A O 1
ATOM 1644 N N . LYS A 1 201 ? -17.663 -0.165 4.077 1.00 96.88 201 LYS A N 1
ATOM 1645 C CA . LYS A 1 201 ? -17.452 0.556 2.815 1.00 96.88 201 LYS A CA 1
ATOM 1646 C C . LYS A 1 201 ? -16.247 1.485 2.898 1.00 96.88 201 LYS A C 1
ATOM 1648 O O . LYS A 1 201 ? -15.517 1.591 1.914 1.00 96.88 201 LYS A O 1
ATOM 1653 N N . LEU A 1 202 ? -16.025 2.135 4.040 1.00 97.25 202 LEU A N 1
ATOM 1654 C CA . LEU A 1 202 ? -14.866 2.995 4.270 1.00 97.25 202 LEU A CA 1
ATOM 1655 C C . LEU A 1 202 ? -13.564 2.193 4.173 1.00 97.25 202 LEU A C 1
ATOM 1657 O O . LEU A 1 202 ? -12.683 2.574 3.406 1.00 97.25 202 LEU A O 1
ATOM 1661 N N . VAL A 1 203 ? -13.471 1.050 4.861 1.00 98.00 203 VAL A N 1
ATOM 1662 C CA . VAL A 1 203 ? -12.280 0.180 4.811 1.00 98.00 203 VAL A CA 1
ATOM 1663 C C . VAL A 1 203 ? -12.048 -0.369 3.397 1.00 98.00 203 VAL A C 1
ATOM 1665 O O . VAL A 1 203 ? -10.924 -0.336 2.898 1.00 98.00 203 VAL A O 1
ATOM 1668 N N . LEU A 1 204 ? -13.104 -0.802 2.698 1.00 98.12 204 LEU A N 1
ATOM 1669 C CA . LEU A 1 204 ? -12.995 -1.219 1.294 1.00 98.12 204 LEU A CA 1
ATOM 1670 C C . LEU A 1 204 ? -12.513 -0.083 0.385 1.00 98.12 204 LEU A C 1
ATOM 1672 O O . LEU A 1 204 ? -11.636 -0.293 -0.450 1.00 98.12 204 LEU A O 1
ATOM 1676 N N . THR A 1 205 ? -13.073 1.117 0.543 1.00 97.81 205 THR A N 1
ATOM 1677 C CA . THR A 1 205 ? -12.688 2.292 -0.252 1.00 97.81 205 THR A CA 1
ATOM 1678 C C . THR A 1 205 ? -11.233 2.667 0.000 1.00 97.81 205 THR A C 1
ATOM 1680 O O . THR A 1 205 ? -10.534 3.012 -0.946 1.00 97.81 205 THR A O 1
ATOM 1683 N N . HIS A 1 206 ? -10.757 2.537 1.240 1.00 97.81 206 HIS A N 1
ATOM 1684 C CA . HIS A 1 206 ? -9.358 2.749 1.588 1.00 97.81 206 HIS A CA 1
ATOM 1685 C C . HIS A 1 206 ? -8.422 1.787 0.841 1.00 97.81 206 HIS A C 1
ATOM 1687 O O . HIS A 1 206 ? -7.482 2.240 0.194 1.00 97.81 206 HIS A O 1
ATOM 1693 N N . LEU A 1 207 ? -8.701 0.477 0.835 1.00 98.12 207 LEU A N 1
ATOM 1694 C CA . LEU A 1 207 ? -7.882 -0.494 0.091 1.00 98.12 207 LEU A CA 1
ATOM 1695 C C . LEU A 1 207 ? -7.915 -0.249 -1.430 1.00 98.12 207 LEU A C 1
ATOM 1697 O O . LEU A 1 207 ? -6.890 -0.344 -2.101 1.00 98.12 207 LEU A O 1
ATOM 1701 N N . ILE A 1 208 ? -9.070 0.134 -1.982 1.00 98.25 208 ILE A N 1
ATOM 1702 C CA . ILE A 1 208 ? -9.196 0.529 -3.397 1.00 98.25 208 ILE A CA 1
ATOM 1703 C C . ILE A 1 208 ? -8.360 1.790 -3.681 1.00 98.25 208 ILE A C 1
ATOM 1705 O O . ILE A 1 208 ? -7.675 1.862 -4.702 1.00 98.25 208 ILE A O 1
ATOM 1709 N N . ALA A 1 209 ? -8.370 2.767 -2.771 1.00 97.62 209 ALA A N 1
ATOM 1710 C CA . ALA A 1 209 ? -7.549 3.968 -2.866 1.00 97.62 209 ALA A CA 1
ATOM 1711 C C . ALA A 1 209 ? -6.048 3.664 -2.720 1.00 97.62 209 ALA A C 1
ATOM 1713 O O . ALA A 1 209 ? -5.237 4.345 -3.334 1.00 97.62 209 ALA A O 1
ATOM 1714 N N . GLN A 1 210 ? -5.648 2.624 -1.982 1.00 97.50 210 GLN A N 1
ATOM 1715 C CA . GLN A 1 210 ? -4.247 2.197 -1.976 1.00 97.50 210 GLN A CA 1
ATOM 1716 C C . GLN A 1 210 ? -3.801 1.696 -3.358 1.00 97.50 210 GLN A C 1
ATOM 1718 O O . GLN A 1 210 ? -2.714 2.052 -3.803 1.00 97.50 210 GLN A O 1
ATOM 1723 N N . ILE A 1 211 ? -4.647 0.937 -4.068 1.00 97.94 211 ILE A N 1
ATOM 1724 C CA . ILE A 1 211 ? -4.359 0.517 -5.451 1.00 97.94 211 ILE A CA 1
ATOM 1725 C C . ILE A 1 211 ? -4.234 1.736 -6.370 1.00 97.94 211 ILE A C 1
ATOM 1727 O O . ILE A 1 211 ? -3.293 1.813 -7.158 1.00 97.94 211 ILE A O 1
ATOM 1731 N N . ARG A 1 212 ? -5.150 2.708 -6.252 1.00 97.19 212 ARG A N 1
ATOM 1732 C CA . ARG A 1 212 ? -5.070 3.991 -6.972 1.00 97.19 212 ARG A CA 1
ATOM 1733 C C . ARG A 1 212 ? -3.701 4.639 -6.793 1.00 97.19 212 ARG A C 1
ATOM 1735 O O . ARG A 1 212 ? -3.079 5.039 -7.771 1.00 97.19 212 ARG A O 1
ATOM 1742 N N . ASP A 1 213 ? -3.255 4.722 -5.547 1.00 96.50 213 ASP A N 1
ATOM 1743 C CA . ASP A 1 213 ? -2.027 5.413 -5.182 1.00 96.50 213 ASP A CA 1
ATOM 1744 C C . ASP A 1 213 ? -0.782 4.685 -5.694 1.00 96.50 213 ASP A C 1
ATOM 1746 O O . ASP A 1 213 ? 0.156 5.356 -6.106 1.00 96.50 213 ASP A O 1
ATOM 1750 N N . ILE A 1 214 ? -0.795 3.348 -5.790 1.00 96.19 214 ILE A N 1
ATOM 1751 C CA . ILE A 1 214 ? 0.281 2.576 -6.440 1.00 96.19 214 ILE A CA 1
ATOM 1752 C C . ILE A 1 214 ? 0.419 2.965 -7.921 1.00 96.19 214 ILE A C 1
ATOM 1754 O O . ILE A 1 214 ? 1.524 3.226 -8.387 1.00 96.19 214 ILE A O 1
ATOM 1758 N N . TYR A 1 215 ? -0.686 3.083 -8.668 1.00 95.94 215 TYR A N 1
ATOM 1759 C CA . TYR A 1 215 ? -0.621 3.531 -10.070 1.00 95.94 215 TYR A CA 1
ATOM 1760 C C . TYR A 1 215 ? -0.082 4.956 -10.204 1.00 95.94 215 TYR A C 1
ATOM 1762 O O . TYR A 1 215 ? 0.800 5.204 -11.027 1.00 95.94 215 TYR A O 1
ATOM 1770 N N . LEU A 1 216 ? -0.547 5.878 -9.357 1.00 94.00 216 LEU A N 1
ATOM 1771 C CA . LEU A 1 216 ? -0.041 7.253 -9.340 1.00 94.00 216 LEU A CA 1
ATOM 1772 C C . LEU A 1 216 ? 1.451 7.304 -8.973 1.00 94.00 216 LEU A C 1
ATOM 1774 O O . LEU A 1 216 ? 2.207 8.089 -9.551 1.00 94.00 216 LEU A O 1
ATOM 1778 N N . HIS A 1 217 ? 1.886 6.426 -8.069 1.00 92.69 217 HIS A N 1
ATOM 1779 C CA . HIS A 1 217 ? 3.284 6.270 -7.678 1.00 92.69 217 HIS A CA 1
ATOM 1780 C C . HIS A 1 217 ? 4.175 5.757 -8.816 1.00 92.69 217 HIS A C 1
ATOM 1782 O O . HIS A 1 217 ? 5.355 6.075 -8.853 1.00 92.69 217 HIS A O 1
ATOM 1788 N N . MET A 1 218 ? 3.603 5.043 -9.787 1.00 94.00 218 MET A N 1
ATOM 1789 C CA . MET A 1 218 ? 4.273 4.630 -11.026 1.00 94.00 218 MET A CA 1
ATOM 1790 C C . MET A 1 218 ? 4.160 5.664 -12.162 1.00 94.00 218 MET A C 1
ATOM 1792 O O . MET A 1 218 ? 4.597 5.404 -13.283 1.00 94.00 218 MET A O 1
ATOM 1796 N N . GLY A 1 219 ? 3.534 6.822 -11.920 1.00 92.12 219 GLY A N 1
ATOM 1797 C CA . GLY A 1 219 ? 3.263 7.813 -12.967 1.00 92.12 219 GLY A CA 1
ATOM 1798 C C . GLY A 1 219 ? 2.234 7.347 -13.997 1.00 92.12 219 GLY A C 1
ATOM 1799 O O . GLY A 1 219 ? 2.269 7.769 -15.154 1.00 92.12 219 GLY A O 1
ATOM 1800 N N . GLU A 1 220 ? 1.330 6.449 -13.605 1.00 93.38 220 GLU A N 1
ATOM 1801 C CA . GLU A 1 220 ? 0.275 5.926 -14.466 1.00 93.38 220 GLU A CA 1
ATOM 1802 C C . GLU A 1 220 ? -1.109 6.377 -14.001 1.00 93.38 220 GLU A C 1
ATOM 1804 O O . GLU A 1 220 ? -1.389 6.532 -12.813 1.00 93.38 220 GLU A O 1
ATOM 1809 N N . GLU A 1 221 ? -2.006 6.561 -14.968 1.00 93.81 221 GLU A N 1
ATOM 1810 C CA . GLU A 1 221 ? -3.415 6.780 -14.670 1.00 93.81 221 GLU A CA 1
ATOM 1811 C C . GLU A 1 221 ? -4.011 5.464 -14.136 1.00 93.81 221 GLU A C 1
ATOM 1813 O O . GLU A 1 221 ? -3.973 4.453 -14.849 1.00 93.81 221 GLU A O 1
ATOM 1818 N N . PRO A 1 222 ? -4.584 5.445 -12.919 1.00 95.38 222 PRO A N 1
ATOM 1819 C CA . PRO A 1 222 ? -5.201 4.241 -12.377 1.00 95.38 222 PRO A CA 1
ATOM 1820 C C . PRO A 1 222 ? -6.378 3.778 -13.252 1.00 95.38 222 PRO A C 1
ATOM 1822 O O . PRO A 1 222 ? -7.066 4.608 -13.852 1.00 95.38 222 PRO A O 1
ATOM 1825 N N . PRO A 1 223 ? -6.687 2.470 -13.305 1.00 96.06 223 PRO A N 1
ATOM 1826 C CA . PRO A 1 223 ? -7.922 1.985 -13.918 1.00 96.06 223 PRO A CA 1
ATOM 1827 C C . PRO A 1 223 ? -9.169 2.634 -13.293 1.00 96.06 223 PRO A C 1
ATOM 1829 O O . PRO A 1 223 ? -9.188 2.930 -12.099 1.00 96.06 223 PRO A O 1
ATOM 1832 N N . ASP A 1 224 ? -10.229 2.833 -14.088 1.00 96.94 224 ASP A N 1
ATOM 1833 C CA . ASP A 1 224 ? -11.417 3.606 -13.678 1.00 96.94 224 ASP A CA 1
ATOM 1834 C C . ASP A 1 224 ? -12.079 3.095 -12.386 1.00 96.94 224 ASP A C 1
ATOM 1836 O O . ASP A 1 224 ? -12.581 3.890 -11.594 1.00 96.94 224 ASP A O 1
ATOM 1840 N N . GLU A 1 225 ? -12.044 1.786 -12.133 1.00 95.81 225 GLU A N 1
ATOM 1841 C CA . GLU A 1 225 ? -12.602 1.179 -10.916 1.00 95.81 225 GLU A CA 1
ATOM 1842 C C . GLU A 1 225 ? -11.851 1.556 -9.627 1.00 95.81 225 GLU A C 1
ATOM 1844 O O . GLU A 1 225 ? -12.432 1.490 -8.543 1.00 95.81 225 GLU A O 1
ATOM 1849 N N . TYR A 1 226 ? -10.596 2.001 -9.739 1.00 96.88 226 TYR A N 1
ATOM 1850 C CA . TYR A 1 226 ? -9.775 2.448 -8.612 1.00 96.88 226 TYR A CA 1
ATOM 1851 C C . TYR A 1 226 ? -9.764 3.974 -8.457 1.00 96.88 226 TYR A C 1
ATOM 1853 O O . TYR A 1 226 ? -9.188 4.487 -7.503 1.00 96.88 226 TYR A O 1
ATOM 1861 N N . LYS A 1 227 ? -10.442 4.737 -9.327 1.00 94.56 227 LYS A N 1
ATOM 1862 C CA . LYS A 1 227 ? -10.535 6.212 -9.246 1.00 94.56 227 LYS A CA 1
ATOM 1863 C C . LYS A 1 227 ? -11.512 6.687 -8.168 1.00 94.56 227 LYS A C 1
ATOM 1865 O O . LYS A 1 227 ? -12.423 7.477 -8.418 1.00 94.56 227 LYS A O 1
ATOM 1870 N N . VAL A 1 228 ? -11.331 6.195 -6.951 1.00 93.81 228 VAL A N 1
ATOM 1871 C CA . VAL A 1 228 ? -12.137 6.554 -5.785 1.00 93.81 228 VAL A CA 1
ATOM 1872 C C . VAL A 1 228 ? -11.548 7.758 -5.059 1.00 93.81 228 VAL A C 1
ATOM 1874 O O . VAL A 1 228 ? -10.352 8.037 -5.142 1.00 93.81 228 VAL A O 1
ATOM 1877 N N . GLN A 1 229 ? -12.397 8.482 -4.333 1.00 92.38 229 GLN A N 1
ATOM 1878 C CA . GLN A 1 229 ? -11.974 9.517 -3.390 1.00 92.38 229 GLN A CA 1
ATOM 1879 C C . GLN A 1 229 ? -11.828 8.905 -1.997 1.00 92.38 229 GLN A C 1
ATOM 1881 O O . GLN A 1 229 ? -12.622 8.047 -1.618 1.00 92.38 229 GLN A O 1
ATOM 1886 N N . GLY A 1 230 ? -10.830 9.357 -1.240 1.00 90.12 230 GLY A N 1
ATOM 1887 C CA . GLY A 1 230 ? -10.541 8.851 0.101 1.00 90.12 230 GLY A CA 1
ATOM 1888 C C . GLY A 1 230 ? -9.051 8.642 0.352 1.00 90.12 230 GLY A C 1
ATOM 1889 O O . GLY A 1 230 ? -8.224 8.797 -0.556 1.00 90.12 230 GLY A O 1
ATOM 1890 N N . VAL A 1 231 ? -8.742 8.292 1.601 1.00 92.69 231 VAL A N 1
ATOM 1891 C CA . VAL A 1 231 ? -7.392 7.973 2.077 1.00 92.69 231 VAL A CA 1
ATOM 1892 C C . VAL A 1 231 ? -6.941 6.661 1.443 1.00 92.69 231 VAL A C 1
ATOM 1894 O O . VAL A 1 231 ? -7.614 5.651 1.627 1.00 92.69 231 VAL A O 1
ATOM 1897 N N . GLY A 1 232 ? -5.825 6.666 0.718 1.00 93.06 232 GLY A N 1
ATOM 1898 C CA . GLY A 1 232 ? -5.175 5.456 0.216 1.00 93.06 232 GLY A CA 1
ATOM 1899 C C . GLY A 1 232 ? -3.878 5.197 0.970 1.00 93.06 232 GLY A C 1
ATOM 1900 O O . GLY A 1 232 ? -3.913 5.020 2.185 1.00 93.06 232 GLY A O 1
ATOM 1901 N N . LYS A 1 233 ? -2.742 5.149 0.275 1.00 92.00 233 LYS A N 1
ATOM 1902 C CA . LYS A 1 233 ? -1.441 4.947 0.924 1.00 92.00 233 LYS A CA 1
ATOM 1903 C C . LYS A 1 233 ? -1.008 6.199 1.679 1.00 92.00 233 LYS A C 1
ATOM 1905 O O . LYS A 1 233 ? -1.196 7.319 1.219 1.00 92.00 233 LYS A O 1
ATOM 1910 N N . LEU A 1 234 ? -0.408 5.984 2.842 1.00 75.12 234 LEU A N 1
ATOM 1911 C CA . LEU A 1 234 ? 0.298 7.018 3.585 1.00 75.12 234 LEU A CA 1
ATOM 1912 C C . LEU A 1 234 ? 1.757 6.985 3.121 1.00 75.12 234 LEU A C 1
ATOM 1914 O O . LEU A 1 234 ? 2.347 5.908 3.119 1.00 75.12 234 LEU A O 1
ATOM 1918 N N . ASN A 1 235 ? 2.318 8.137 2.745 1.00 62.16 235 ASN A N 1
ATOM 1919 C CA . ASN A 1 235 ? 3.700 8.308 2.275 1.00 62.16 235 ASN A CA 1
ATOM 1920 C C . ASN A 1 235 ? 3.933 7.865 0.818 1.00 62.16 235 ASN A C 1
ATOM 1922 O O . ASN A 1 235 ? 4.813 7.051 0.537 1.00 62.16 235 ASN A O 1
ATOM 1926 N N . ILE A 1 236 ? 3.174 8.417 -0.133 1.00 57.03 236 ILE A N 1
ATOM 1927 C CA . ILE A 1 236 ? 3.565 8.323 -1.549 1.00 57.03 236 ILE A CA 1
ATOM 1928 C C . ILE A 1 236 ? 4.570 9.431 -1.875 1.00 57.03 236 ILE A C 1
ATOM 1930 O O . ILE A 1 236 ? 4.381 10.584 -1.495 1.00 57.03 236 ILE A O 1
ATOM 1934 N N . HIS A 1 237 ? 5.650 9.108 -2.597 1.00 43.50 237 HIS A N 1
ATOM 1935 C CA . HIS A 1 237 ? 6.595 10.131 -3.062 1.00 43.50 237 HIS A CA 1
ATOM 1936 C C . HIS A 1 237 ? 5.846 11.268 -3.783 1.00 43.50 237 HIS A C 1
ATOM 1938 O O . HIS A 1 237 ? 5.141 11.027 -4.762 1.00 43.50 237 HIS A O 1
ATOM 1944 N N . GLY A 1 238 ? 6.009 12.501 -3.289 1.00 36.09 238 GLY A N 1
ATOM 1945 C CA . GLY A 1 238 ? 5.399 13.705 -3.862 1.00 36.09 238 GLY A CA 1
ATOM 1946 C C . GLY A 1 238 ? 4.137 14.237 -3.166 1.00 36.09 238 GLY A C 1
ATOM 1947 O O . GLY A 1 238 ? 3.592 15.230 -3.641 1.00 36.09 238 GLY A O 1
ATOM 1948 N N . ASP A 1 239 ? 3.679 13.653 -2.051 1.00 36.34 239 ASP A N 1
ATOM 1949 C CA . ASP A 1 239 ? 2.591 14.228 -1.233 1.00 36.34 239 ASP A CA 1
ATOM 1950 C C . ASP A 1 239 ? 3.070 15.210 -0.141 1.00 36.34 239 ASP A C 1
ATOM 1952 O O . ASP A 1 239 ? 2.250 15.864 0.504 1.00 36.34 239 ASP A O 1
ATOM 1956 N N . GLY A 1 240 ? 4.388 15.346 0.051 1.00 32.25 240 GLY A N 1
ATOM 1957 C CA . GLY A 1 240 ? 4.976 16.201 1.088 1.00 32.25 240 GLY A CA 1
ATOM 1958 C C . GLY A 1 240 ? 4.720 15.716 2.521 1.00 32.25 240 GLY A C 1
ATOM 1959 O O . GLY A 1 240 ? 4.914 16.486 3.456 1.00 32.25 240 GLY A O 1
ATOM 1960 N N . ILE A 1 241 ? 4.274 14.468 2.704 1.00 37.31 241 ILE A N 1
ATOM 1961 C CA . ILE A 1 241 ? 3.981 13.860 4.013 1.00 37.31 241 ILE A CA 1
ATOM 1962 C C . ILE A 1 241 ? 4.973 12.724 4.339 1.00 37.31 241 ILE A C 1
ATOM 1964 O O . ILE A 1 241 ? 5.052 12.288 5.483 1.00 37.31 241 ILE A O 1
ATOM 1968 N N . GLY A 1 242 ? 5.785 12.297 3.365 1.00 29.34 242 GLY A N 1
ATOM 1969 C CA . GLY A 1 242 ? 6.849 11.297 3.536 1.00 29.34 242 GLY A CA 1
ATOM 1970 C C . GLY A 1 242 ? 8.281 11.839 3.667 1.00 29.34 242 GLY A C 1
ATOM 1971 O O . GLY A 1 242 ? 9.215 11.046 3.589 1.00 29.34 242 GLY A O 1
ATOM 1972 N N . GLU A 1 243 ? 8.483 13.152 3.819 1.00 24.50 243 GLU A N 1
ATOM 1973 C CA . GLU A 1 243 ? 9.789 13.708 4.206 1.00 24.50 243 GLU A CA 1
ATOM 1974 C C . GLU A 1 243 ? 9.819 13.934 5.721 1.00 24.50 243 GLU A C 1
ATOM 1976 O O . GLU A 1 243 ? 9.528 15.028 6.209 1.00 24.50 243 GLU A O 1
ATOM 1981 N N . THR A 1 244 ? 10.168 12.883 6.461 1.00 27.42 244 THR A N 1
ATOM 1982 C CA . THR A 1 244 ? 10.745 12.994 7.805 1.00 27.42 244 THR A CA 1
ATOM 1983 C C . THR A 1 244 ? 12.146 12.403 7.824 1.00 27.42 244 THR A C 1
ATOM 1985 O O . THR A 1 244 ? 12.378 11.367 7.159 1.00 27.42 244 THR A O 1
#

Foldseek 3Di:
DDWDWPDDDPFWTWIWDAFPVRWIWIWTAGLQQDTPDIDTPPPPADPDPVRDDLVRVLRVQLQSLLVLQVRCVVVVPGNNDQLLLDLVLLVLQLQQLVPDDLVVCCVLCVQVVVCLAQVLVQWPDHSVFWPQQFKKKKKKFFADPVSHTDDTAGIKIWTATPVGDITIGGDDDDGDSGMDMDIDGRDPDDPPDDSSPPVSVQSSLQSLCQQCLSQVLNVHHGDPSSPGDDHYDQDRSPPVRNDD

Sequence (244 aa):
MKIEILGHDDQAIGIELYDENNHRHIVNVEWCGDIEKHTIDENSYPYKREERSEEEQRIMSQVEERAKYAAQQEFPEEDILEPMWDPEHIKRGIEALKAYQLDDFHREFRDYYEALQDPAKYASDPRESVVVESARIYKAFTITPDNRIGEIDDVALSYECQDGSDGSAGRVREMDDSLIVCAMPALDIGESFDYEDEFHKLVLTHLIAQIRDIYLHMGEEPPDEYKVQGVGKLNIHGDGIGET

Radius of gyration: 19.92 Å; chains: 1; bounding box: 48×38×52 Å

Secondary structure (DSSP, 8-state):
-EEEEEEE-SSEEEEEEE-TT--EEEEEEETTS-EEEEEE-TTSS-SSGGGS-HHHHHHHHHHHHHHHHHHHHH-TTS--S-GGG-HHHHHHHHHHHHHS-HHHHHHHTHHHHHHHH-GGGT-SS-GGGEEEEEEEEEEEEEE-TTS-EEEEPPPEEEEEETTS-EEEES-PPPP-TTEEEEEEE-----TT--HHHHHHHHHHHHHHHHHHHHHHHTT-PPPGGG---S---S--TTSSSS--